Protein AF-A0A8K0M1T8-F1 (afdb_monomer_lite)

Sequence (344 aa):
GISGAFNVLRHRHFHVWIDDNYRLPRTTKKSIQVMALLLLLLGKAIDGDMEFFFMSQSNTDSDELTDAQRQKAKALDELWRTQSWREARALVERSSILQNMGLVKWINDNSPEGEEIQRTGQGKFARLLDHVRNLKIQFWQGYDQRHIDLTGLQKEHKSALRESKKQPKSLNSVRFTFEREIGYYTRLLEGNKAGPTTVLLLTGSPLQPVEADAVIKLQKDNSIKKGGKMNAVRGQGSQFCIQTMAWTKHMDEEAKQSLRKMDDAFMGDNDVNDVTEVDDEWLLANGPSAKLLYKVLNSNNKGVDSMRLKTAEDKYGMTALVKPGDNLTMPTFKEVAKMLGQDE

Foldseek 3Di:
DDPCLLVLQAFAAEEEEQQLQLPDDPLLLVLSLVVVQVVLLSCLLVVGHYWYFYLQDAPLVDPVDDPLLSVLLVLLLVLLLDDFPVRNQVSCVPDPSNVVVVVPVVLVVLDDDDDVVPPDSVVVSVVSNVVSLVVNLVSRGTHTSVRAHSVRSVVVSVVSNVSSVSRVPPSDSVLVVLLSVLVVQLVCVVVVNQAQYEYEASDADFQALVSLVVSLVSLVVSCVVPVNDQADDPPQFGSAAYEYEYQPPPPDPNSVVSLVCSQPSDDDNSRRYHYDYDHSCQCQFFNFDSLQSSLRSRCRDPVSVPDDQDDSNNTGHPDTQDDVPDDRDDDDSVVVSVVVVNPD

pLDDT: mean 88.26, std 12.26, range [39.84, 98.5]

Structure (mmCIF, N/CA/C/O backbone):
data_AF-A0A8K0M1T8-F1
#
_entry.id   AF-A0A8K0M1T8-F1
#
loop_
_atom_site.group_PDB
_atom_site.id
_atom_site.type_symbol
_atom_site.label_atom_id
_atom_site.label_alt_id
_atom_site.label_comp_id
_atom_site.label_asym_id
_atom_site.label_entity_id
_atom_site.label_seq_id
_atom_site.pdbx_PDB_ins_code
_atom_site.Cartn_x
_atom_site.Cartn_y
_atom_site.Cartn_z
_atom_site.occupancy
_atom_site.B_iso_or_equiv
_atom_site.auth_seq_id
_atom_site.auth_comp_id
_atom_site.auth_asym_id
_atom_site.auth_atom_id
_atom_site.pdbx_PDB_model_num
ATOM 1 N N . GLY A 1 1 ? 17.630 -3.245 -20.616 1.00 62.66 1 GLY A N 1
ATOM 2 C CA . GLY A 1 1 ? 17.291 -3.378 -19.183 1.00 62.66 1 GLY A CA 1
ATOM 3 C C . GLY A 1 1 ? 18.559 -3.393 -18.351 1.00 62.66 1 GLY A C 1
ATOM 4 O O . GLY A 1 1 ? 19.637 -3.464 -18.927 1.00 62.66 1 GLY A O 1
ATOM 5 N N . ILE A 1 2 ? 18.439 -3.312 -17.025 1.00 78.75 2 ILE A N 1
ATOM 6 C CA . ILE A 1 2 ? 19.560 -3.509 -16.090 1.00 78.75 2 ILE A CA 1
ATOM 7 C C . ILE A 1 2 ? 19.623 -5.003 -15.750 1.00 78.75 2 ILE A C 1
ATOM 9 O O . ILE A 1 2 ? 18.587 -5.606 -15.467 1.00 78.75 2 ILE A O 1
ATOM 13 N N . SER A 1 3 ? 20.812 -5.608 -15.817 1.00 76.69 3 SER A N 1
ATOM 14 C CA . SER A 1 3 ? 20.980 -7.038 -15.524 1.00 76.69 3 SER A CA 1
ATOM 15 C C . SER A 1 3 ? 20.563 -7.354 -14.085 1.00 76.69 3 SER A C 1
ATOM 17 O O . SER A 1 3 ? 20.897 -6.611 -13.165 1.00 76.69 3 SER A O 1
ATOM 19 N N . GLY A 1 4 ? 19.809 -8.438 -13.899 1.00 76.94 4 GLY A N 1
ATOM 20 C CA . GLY A 1 4 ? 19.341 -8.892 -12.588 1.00 76.94 4 GLY A CA 1
ATOM 21 C C . GLY A 1 4 ? 18.252 -8.034 -11.938 1.00 76.94 4 GLY A C 1
ATOM 22 O O . GLY A 1 4 ? 17.855 -8.336 -10.817 1.00 76.94 4 GLY A O 1
ATOM 23 N N . ALA A 1 5 ? 17.723 -7.012 -12.624 1.00 84.00 5 ALA A N 1
ATOM 24 C CA . ALA A 1 5 ? 16.797 -6.058 -12.012 1.00 84.00 5 ALA A CA 1
ATOM 25 C C . ALA A 1 5 ? 15.508 -6.673 -11.454 1.00 84.00 5 ALA A C 1
ATOM 27 O O . ALA A 1 5 ? 14.917 -6.128 -10.525 1.00 84.00 5 ALA A O 1
ATOM 28 N N . PHE A 1 6 ? 15.099 -7.812 -12.007 1.00 90.12 6 PHE A N 1
ATOM 29 C CA . PHE A 1 6 ? 13.883 -8.520 -11.624 1.00 90.12 6 PHE A CA 1
ATOM 30 C C . PHE A 1 6 ? 14.155 -9.814 -10.848 1.00 90.12 6 PHE A C 1
ATOM 32 O O . PHE A 1 6 ? 13.208 -10.478 -10.441 1.00 90.12 6 PHE A O 1
ATOM 39 N N . ASN A 1 7 ? 15.422 -10.178 -10.599 1.00 86.88 7 ASN A N 1
ATOM 40 C CA . ASN A 1 7 ? 15.762 -11.422 -9.891 1.00 86.88 7 ASN A CA 1
ATOM 41 C C . ASN A 1 7 ? 15.177 -11.451 -8.476 1.00 86.88 7 ASN A C 1
ATOM 43 O O . ASN A 1 7 ? 14.787 -12.503 -7.980 1.00 86.88 7 ASN A O 1
ATOM 47 N N . VAL A 1 8 ? 15.075 -10.281 -7.848 1.00 90.25 8 VAL A N 1
ATOM 48 C CA . VAL A 1 8 ? 14.483 -10.108 -6.522 1.00 90.25 8 VAL A CA 1
ATOM 49 C C . VAL A 1 8 ? 13.046 -10.641 -6.432 1.00 90.25 8 VAL A C 1
ATOM 51 O O . VAL A 1 8 ? 12.681 -11.195 -5.398 1.00 90.25 8 VAL A O 1
ATOM 54 N N . LEU A 1 9 ? 12.273 -10.579 -7.526 1.00 92.00 9 LEU A N 1
ATOM 55 C CA . LEU A 1 9 ? 10.887 -11.063 -7.589 1.00 92.00 9 LEU A CA 1
ATOM 56 C C . LEU A 1 9 ? 10.768 -12.583 -7.388 1.00 92.00 9 LEU A C 1
ATOM 58 O O . LEU A 1 9 ? 9.701 -13.057 -7.023 1.00 92.00 9 LEU A O 1
ATOM 62 N N . ARG A 1 10 ? 11.849 -13.350 -7.594 1.00 90.81 10 ARG A N 1
ATOM 63 C CA . ARG A 1 10 ? 11.872 -14.814 -7.398 1.00 90.81 10 ARG A CA 1
ATOM 64 C C . ARG A 1 10 ? 12.212 -15.244 -5.976 1.00 90.81 10 ARG A C 1
ATOM 66 O O . ARG A 1 10 ? 12.077 -16.415 -5.638 1.00 90.81 10 ARG A O 1
ATOM 73 N N . HIS A 1 11 ? 12.778 -14.342 -5.183 1.00 90.00 11 HIS A N 1
ATOM 74 C CA . HIS A 1 11 ? 13.444 -14.696 -3.926 1.00 90.00 11 HIS A CA 1
ATOM 75 C C . HIS A 1 11 ? 12.831 -14.013 -2.709 1.00 90.00 11 HIS A C 1
ATOM 77 O O . HIS A 1 11 ? 13.310 -14.215 -1.593 1.00 90.00 11 HIS A O 1
ATOM 83 N N . ARG A 1 12 ? 11.814 -13.177 -2.916 1.00 92.25 12 ARG A N 1
ATOM 84 C CA . ARG A 1 12 ? 11.153 -12.426 -1.855 1.00 92.25 12 ARG A CA 1
ATOM 85 C C . ARG A 1 12 ? 9.650 -12.456 -2.053 1.00 92.25 12 ARG A C 1
ATOM 87 O O . ARG A 1 12 ? 9.179 -12.453 -3.186 1.00 92.25 12 ARG A O 1
ATOM 94 N N . HIS A 1 13 ? 8.940 -12.401 -0.937 1.00 94.88 13 HIS A N 1
ATOM 95 C CA . HIS A 1 13 ? 7.507 -12.152 -0.899 1.00 94.88 13 HIS A CA 1
ATOM 96 C C . HIS A 1 13 ? 7.257 -10.651 -1.059 1.00 94.88 13 HIS A C 1
ATOM 98 O O . HIS A 1 13 ? 7.827 -9.848 -0.314 1.00 94.88 13 HIS A O 1
ATOM 104 N N . PHE A 1 14 ? 6.424 -10.253 -2.015 1.00 97.50 14 PHE A N 1
ATOM 105 C CA . PHE A 1 14 ? 6.088 -8.854 -2.261 1.00 97.50 14 PHE A CA 1
ATOM 106 C C . PHE A 1 14 ? 4.683 -8.524 -1.767 1.00 97.50 14 PHE A C 1
ATOM 108 O O . PHE A 1 14 ? 3.706 -9.068 -2.268 1.00 97.50 14 PHE A O 1
ATOM 115 N N . HIS A 1 15 ? 4.562 -7.567 -0.849 1.00 97.88 15 HIS A N 1
ATOM 116 C CA . HIS A 1 15 ? 3.272 -6.975 -0.490 1.00 97.88 15 HIS A CA 1
ATOM 117 C C . HIS A 1 15 ? 3.115 -5.638 -1.212 1.00 97.88 15 HIS A C 1
ATOM 119 O O . HIS A 1 15 ? 3.760 -4.655 -0.848 1.00 97.88 15 HIS A O 1
ATOM 125 N N . VAL A 1 16 ? 2.265 -5.575 -2.233 1.00 98.50 16 VAL A N 1
ATOM 126 C CA . VAL A 1 16 ? 2.015 -4.351 -3.003 1.00 98.50 16 VAL A CA 1
ATOM 127 C C . VAL A 1 16 ? 0.776 -3.649 -2.466 1.00 98.50 16 VAL A C 1
ATOM 129 O O . VAL A 1 16 ? -0.351 -4.072 -2.713 1.00 98.50 16 VAL A O 1
ATOM 132 N N . TRP A 1 17 ? 0.978 -2.545 -1.758 1.00 98.25 17 TRP A N 1
ATOM 133 C CA . TRP A 1 17 ? -0.087 -1.720 -1.199 1.00 98.25 17 TRP A CA 1
ATOM 134 C C . TRP A 1 17 ? -0.447 -0.578 -2.133 1.00 98.25 17 TRP A C 1
ATOM 136 O O . TRP A 1 17 ? 0.382 0.270 -2.457 1.00 98.25 17 TRP A O 1
ATOM 146 N N . ILE A 1 18 ? -1.710 -0.546 -2.539 1.00 98.25 18 ILE A N 1
ATOM 147 C CA . ILE A 1 18 ? -2.262 0.426 -3.474 1.00 98.25 18 ILE A CA 1
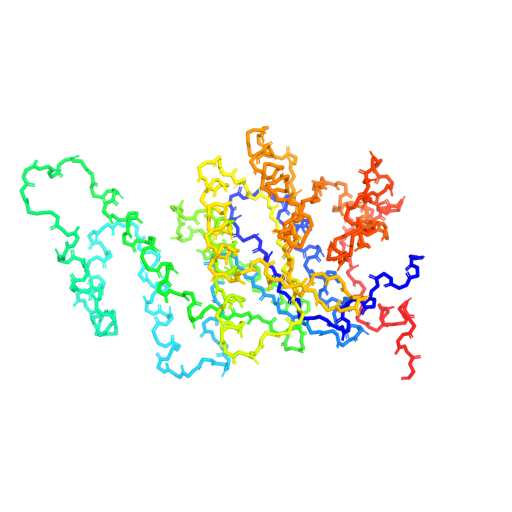ATOM 148 C C . ILE A 1 18 ? -3.080 1.449 -2.691 1.00 98.25 18 ILE A C 1
ATOM 150 O O . ILE A 1 18 ? -4.046 1.097 -2.006 1.00 98.25 18 ILE A O 1
ATOM 154 N N . ASP A 1 19 ? -2.716 2.722 -2.823 1.00 97.00 19 ASP A N 1
ATOM 155 C CA . ASP A 1 19 ? -3.492 3.824 -2.267 1.00 97.00 19 ASP A CA 1
ATOM 156 C C . ASP A 1 19 ? -4.816 3.991 -3.021 1.00 97.00 19 ASP A C 1
ATOM 158 O O . ASP A 1 19 ? -4.881 4.419 -4.176 1.00 97.00 19 ASP A O 1
ATOM 162 N N . ASP A 1 20 ? -5.888 3.622 -2.331 1.00 94.81 20 ASP A N 1
ATOM 163 C CA . ASP A 1 20 ? -7.266 3.654 -2.786 1.00 94.81 20 ASP A CA 1
ATOM 164 C C . ASP A 1 20 ? -8.028 4.877 -2.259 1.00 94.81 20 ASP A C 1
ATOM 166 O O . ASP A 1 20 ? -9.263 4.893 -2.258 1.00 94.81 20 ASP A O 1
ATOM 170 N N . ASN A 1 21 ? -7.334 5.932 -1.826 1.00 94.81 21 ASN A N 1
ATOM 171 C CA . ASN A 1 21 ? -7.966 7.166 -1.379 1.00 94.81 21 ASN A CA 1
ATOM 172 C C . ASN A 1 21 ? -8.716 7.858 -2.533 1.00 94.81 21 ASN A C 1
ATOM 174 O O . ASN A 1 21 ? -8.139 8.401 -3.482 1.00 94.81 21 ASN A O 1
ATOM 178 N N . TYR A 1 22 ? -10.051 7.901 -2.436 1.00 93.62 22 TYR A N 1
ATOM 179 C CA . TYR A 1 22 ? -10.901 8.460 -3.491 1.00 93.62 22 TYR A CA 1
ATOM 180 C C . TYR A 1 22 ? -10.635 9.944 -3.781 1.00 93.62 22 TYR A C 1
ATOM 182 O O . TYR A 1 22 ? -10.966 10.405 -4.882 1.00 93.62 22 TYR A O 1
ATOM 190 N N . ARG A 1 23 ? -10.058 10.687 -2.823 1.00 93.81 23 ARG A N 1
ATOM 191 C CA . ARG A 1 23 ? -9.758 12.120 -2.953 1.00 93.81 23 ARG A CA 1
ATOM 192 C C . ARG A 1 23 ? -8.504 12.412 -3.759 1.00 93.81 23 ARG A C 1
ATOM 194 O O . ARG A 1 23 ? -8.326 13.560 -4.156 1.00 93.81 23 ARG A O 1
ATOM 201 N N . LEU A 1 24 ? -7.675 11.407 -4.036 1.00 94.81 24 LEU A N 1
ATOM 202 C CA . LEU A 1 24 ? -6.507 11.607 -4.878 1.00 94.81 24 LEU A CA 1
ATOM 203 C C . LEU A 1 24 ? -6.902 12.174 -6.249 1.00 94.81 24 LEU A C 1
ATOM 205 O O . LEU A 1 24 ? -7.962 11.805 -6.792 1.00 94.81 24 LEU A O 1
ATOM 209 N N . PRO A 1 25 ? -6.047 13.024 -6.844 1.00 96.31 25 PRO A N 1
ATOM 210 C CA . PRO A 1 25 ? -6.224 13.493 -8.207 1.00 96.31 25 PRO A CA 1
ATOM 211 C C . PRO A 1 25 ? -6.429 12.325 -9.172 1.00 96.31 25 PRO A C 1
ATOM 213 O O . PRO A 1 25 ? -5.886 11.229 -9.013 1.00 96.31 25 PRO A O 1
ATOM 216 N N . ARG A 1 26 ? -7.250 12.544 -10.205 1.00 95.62 26 ARG A N 1
ATOM 217 C CA . ARG A 1 26 ? -7.555 11.495 -11.191 1.00 95.62 26 ARG A CA 1
ATOM 218 C C . ARG A 1 26 ? -6.286 10.972 -11.869 1.00 95.62 26 ARG A C 1
ATOM 220 O O . ARG A 1 26 ? -6.210 9.774 -12.126 1.00 95.62 26 ARG A O 1
ATOM 227 N N . THR A 1 27 ? -5.328 11.854 -12.146 1.00 95.00 27 THR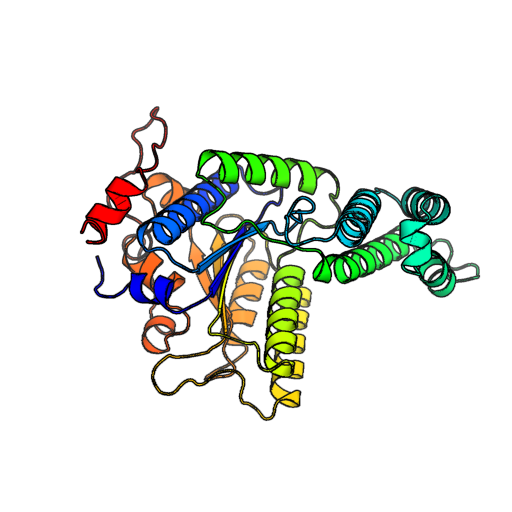 A N 1
ATOM 228 C CA . THR A 1 27 ? -4.037 11.507 -12.752 1.00 95.00 27 THR A CA 1
ATOM 229 C C . THR A 1 27 ? -3.225 10.599 -11.833 1.00 95.00 27 THR A C 1
ATOM 231 O O . THR A 1 27 ? -2.858 9.510 -12.263 1.00 95.00 27 THR A O 1
ATOM 234 N N . THR A 1 28 ? -3.071 10.959 -10.556 1.00 96.75 28 THR A N 1
ATOM 235 C CA . THR A 1 28 ? -2.402 10.139 -9.532 1.00 96.75 28 THR A CA 1
ATOM 236 C C . THR A 1 28 ? -3.019 8.746 -9.425 1.00 96.75 28 THR A C 1
ATOM 238 O O . THR A 1 28 ? -2.317 7.751 -9.573 1.00 96.75 28 THR A O 1
ATOM 241 N N . LYS A 1 29 ? -4.352 8.643 -9.298 1.00 96.25 29 LYS A N 1
ATOM 242 C CA . LYS A 1 29 ? -5.049 7.340 -9.227 1.00 96.25 29 LYS A CA 1
ATOM 243 C C . LYS A 1 29 ? -4.788 6.460 -10.446 1.00 96.25 29 LYS A C 1
ATOM 245 O O . LYS A 1 29 ? -4.569 5.259 -10.309 1.00 96.25 29 LYS A O 1
ATOM 250 N N . LYS A 1 30 ? -4.820 7.047 -11.647 1.00 95.25 30 LYS A N 1
ATOM 251 C CA . LYS A 1 30 ? -4.507 6.324 -12.888 1.00 95.25 30 LYS A CA 1
ATOM 252 C C . LYS A 1 30 ? -3.044 5.895 -12.928 1.00 95.25 30 LYS A C 1
ATOM 254 O O . LYS A 1 30 ? -2.769 4.765 -13.305 1.00 95.25 30 LYS A O 1
ATOM 259 N N . SER A 1 31 ? -2.126 6.770 -12.531 1.00 95.88 31 SER A N 1
ATOM 260 C CA . SER A 1 31 ? -0.697 6.474 -12.523 1.00 95.88 31 SER A CA 1
ATOM 261 C C . SER A 1 31 ? -0.350 5.348 -11.543 1.00 95.88 31 SER A C 1
ATOM 263 O O . SER A 1 31 ? 0.372 4.428 -11.921 1.00 95.88 31 SER A O 1
ATOM 265 N N . ILE A 1 32 ? -0.918 5.368 -10.334 1.00 97.69 32 ILE A N 1
ATOM 266 C CA . ILE A 1 32 ? -0.807 4.284 -9.346 1.00 97.69 32 ILE A CA 1
ATOM 267 C C . ILE A 1 32 ? -1.392 2.986 -9.912 1.00 97.69 32 ILE A C 1
ATOM 269 O O . ILE A 1 32 ? -0.760 1.936 -9.832 1.00 97.69 32 ILE A O 1
ATOM 273 N N . GLN A 1 33 ? -2.574 3.050 -10.541 1.00 96.56 33 GLN A N 1
ATOM 274 C CA . GLN A 1 33 ? -3.195 1.881 -11.167 1.00 96.56 33 GLN A CA 1
ATOM 275 C C . GLN A 1 33 ? -2.301 1.262 -12.247 1.00 96.56 33 GLN A C 1
ATOM 277 O O . GLN A 1 33 ? -2.151 0.046 -12.276 1.00 96.56 33 GLN A O 1
ATOM 282 N N . VAL A 1 34 ? -1.711 2.075 -13.128 1.00 95.31 34 VAL A N 1
ATOM 283 C CA . VAL A 1 34 ? -0.799 1.594 -14.178 1.00 95.31 34 VAL A CA 1
ATOM 284 C C . VAL A 1 34 ? 0.422 0.915 -13.564 1.00 95.31 34 VAL A C 1
ATOM 286 O O . VAL A 1 34 ? 0.784 -0.174 -14.001 1.00 95.31 34 VAL A O 1
ATOM 289 N N . MET A 1 35 ? 1.006 1.502 -12.516 1.00 97.50 35 MET A N 1
ATOM 290 C CA . MET A 1 35 ? 2.137 0.898 -11.812 1.00 97.50 35 MET A CA 1
ATOM 291 C C . MET A 1 35 ? 1.763 -0.444 -11.167 1.00 97.50 35 MET A C 1
ATOM 293 O O . MET A 1 35 ? 2.484 -1.423 -11.332 1.00 97.50 35 MET A O 1
ATOM 297 N N . ALA A 1 36 ? 0.612 -0.529 -10.495 1.00 98.00 36 ALA A N 1
ATOM 298 C CA . ALA A 1 36 ? 0.131 -1.775 -9.899 1.00 98.00 36 ALA A CA 1
ATOM 299 C C . ALA A 1 36 ? -0.106 -2.873 -10.952 1.00 98.00 36 ALA A C 1
ATOM 301 O O . ALA A 1 36 ? 0.277 -4.023 -10.751 1.00 98.00 36 ALA A O 1
ATOM 302 N N . LEU A 1 37 ? -0.685 -2.520 -12.104 1.00 97.06 37 LEU A N 1
ATOM 303 C CA . LEU A 1 37 ? -0.894 -3.460 -13.210 1.00 97.06 37 LEU A CA 1
ATOM 304 C C . LEU A 1 37 ? 0.422 -3.924 -13.837 1.00 97.06 37 LEU A C 1
ATOM 306 O O . LEU A 1 37 ? 0.548 -5.093 -14.189 1.00 97.06 37 LEU A O 1
ATOM 310 N N . LEU A 1 38 ? 1.405 -3.030 -13.959 1.00 96.06 38 LEU A N 1
ATOM 311 C CA . LEU A 1 38 ? 2.745 -3.393 -14.406 1.00 96.06 38 LEU A CA 1
ATOM 312 C C . LEU A 1 38 ? 3.405 -4.374 -13.430 1.00 96.06 38 LEU A C 1
ATOM 314 O O . LEU A 1 38 ? 3.961 -5.376 -13.870 1.00 96.06 38 LEU A O 1
ATOM 318 N N . LEU A 1 39 ? 3.318 -4.119 -12.121 1.00 97.44 39 LEU A N 1
ATOM 319 C CA . LEU A 1 39 ? 3.847 -5.025 -11.098 1.00 97.44 39 LEU A CA 1
ATOM 320 C C . LEU A 1 39 ? 3.174 -6.400 -11.160 1.00 97.44 39 LEU A C 1
ATOM 322 O O . LEU A 1 39 ? 3.874 -7.404 -11.090 1.00 97.44 39 LEU A O 1
ATOM 326 N N . LEU A 1 40 ? 1.855 -6.455 -11.384 1.00 97.62 40 LEU A N 1
ATOM 327 C CA . LEU A 1 40 ? 1.133 -7.719 -11.567 1.00 97.62 40 LEU A CA 1
ATOM 328 C C . LEU A 1 40 ? 1.651 -8.488 -12.789 1.00 97.62 40 LEU A C 1
ATOM 330 O O . LEU A 1 40 ? 1.863 -9.694 -12.712 1.00 97.62 40 LEU A O 1
ATOM 334 N N . LEU A 1 41 ? 1.891 -7.804 -13.911 1.00 96.19 41 LEU A N 1
ATOM 335 C CA . LEU A 1 41 ? 2.466 -8.439 -15.100 1.00 96.19 41 LEU A CA 1
ATOM 336 C C . LEU A 1 41 ? 3.873 -8.971 -14.852 1.00 96.19 41 LEU A C 1
ATOM 338 O O . LEU A 1 41 ? 4.169 -10.089 -15.263 1.00 96.19 41 LEU A O 1
ATOM 342 N N . LEU A 1 42 ? 4.726 -8.186 -14.192 1.00 95.44 42 LEU A N 1
ATOM 343 C CA . LEU A 1 42 ? 6.090 -8.592 -13.858 1.00 95.44 42 LEU A CA 1
ATOM 344 C C . LEU A 1 42 ? 6.093 -9.795 -12.910 1.00 95.44 42 LEU A C 1
ATOM 346 O O . LEU A 1 42 ? 6.819 -10.756 -13.157 1.00 95.44 42 LEU A O 1
ATOM 350 N N . GLY A 1 43 ? 5.254 -9.762 -11.871 1.00 95.25 43 GLY A N 1
ATOM 351 C CA . GLY A 1 43 ? 5.060 -10.875 -10.946 1.00 95.25 43 GLY A CA 1
ATOM 352 C C . GLY A 1 43 ? 4.621 -12.140 -11.678 1.00 95.25 43 GLY A C 1
ATOM 353 O O . GLY A 1 43 ? 5.230 -13.192 -11.496 1.00 95.25 43 GLY A O 1
ATOM 354 N N . LYS A 1 44 ? 3.627 -12.039 -12.572 1.00 95.31 44 LYS A N 1
ATOM 355 C CA . LYS A 1 44 ? 3.098 -13.210 -13.286 1.00 95.31 44 LYS A CA 1
ATOM 356 C C . LYS A 1 44 ? 4.121 -13.776 -14.254 1.00 95.31 44 LYS A C 1
ATOM 358 O O . LYS A 1 44 ? 4.287 -14.986 -14.331 1.00 95.31 44 LYS A O 1
ATOM 363 N N . ALA A 1 45 ? 4.803 -12.902 -14.987 1.00 94.06 45 ALA A N 1
ATOM 364 C CA . ALA A 1 45 ? 5.771 -13.293 -15.999 1.00 94.06 45 ALA A CA 1
ATOM 365 C C . ALA A 1 45 ? 6.987 -14.030 -15.418 1.00 94.06 45 ALA A C 1
ATOM 367 O O . ALA A 1 45 ? 7.587 -14.832 -16.122 1.00 94.06 45 ALA A O 1
ATOM 368 N N . ILE A 1 46 ? 7.352 -13.761 -14.161 1.00 92.75 46 ILE A N 1
ATOM 369 C CA . ILE A 1 46 ? 8.493 -14.388 -13.470 1.00 92.75 46 ILE A CA 1
ATOM 370 C C . ILE A 1 46 ? 8.051 -15.477 -12.471 1.00 92.75 46 ILE A C 1
ATOM 372 O O . ILE A 1 46 ? 8.904 -16.096 -11.840 1.00 92.75 46 ILE A O 1
ATOM 376 N N . ASP A 1 47 ? 6.742 -15.728 -12.336 1.00 93.19 47 ASP A N 1
ATOM 377 C CA . ASP A 1 47 ? 6.160 -16.535 -11.248 1.00 93.19 47 ASP A CA 1
ATOM 378 C C . ASP A 1 47 ? 6.685 -16.101 -9.864 1.00 93.19 47 ASP A C 1
ATOM 380 O O . ASP A 1 47 ? 7.104 -16.901 -9.029 1.00 93.19 47 ASP A O 1
ATOM 384 N N . GLY A 1 48 ? 6.721 -14.784 -9.647 1.00 94.31 48 GLY A N 1
ATOM 385 C CA . GLY A 1 48 ? 7.112 -14.198 -8.370 1.00 94.31 48 GLY A CA 1
ATOM 386 C C . GLY A 1 48 ? 6.053 -14.399 -7.288 1.00 94.31 48 GLY A C 1
ATOM 387 O O . GLY A 1 48 ? 4.876 -14.613 -7.572 1.00 94.31 48 GLY A O 1
ATOM 388 N N . ASP A 1 49 ? 6.454 -14.279 -6.029 1.00 96.12 49 ASP A N 1
ATOM 389 C CA . ASP A 1 49 ? 5.511 -14.298 -4.914 1.00 96.12 49 ASP A CA 1
ATOM 390 C C . ASP A 1 49 ? 5.074 -12.864 -4.598 1.00 96.12 49 ASP A C 1
ATOM 392 O O . ASP A 1 49 ? 5.866 -12.052 -4.111 1.00 96.12 49 ASP A O 1
ATOM 396 N N . MET A 1 50 ? 3.840 -12.517 -4.968 1.00 97.69 50 MET A N 1
ATOM 397 C CA . MET A 1 50 ? 3.320 -11.161 -4.844 1.00 97.69 50 MET A CA 1
ATOM 398 C C . MET A 1 50 ? 1.841 -11.166 -4.470 1.00 97.69 50 MET A C 1
ATOM 400 O O . MET A 1 50 ? 1.026 -11.857 -5.079 1.00 97.69 50 MET A O 1
ATOM 404 N N . GLU A 1 51 ? 1.488 -10.311 -3.521 1.00 97.69 51 GLU A N 1
ATOM 405 C CA . GLU A 1 51 ? 0.121 -10.078 -3.082 1.00 97.69 51 GLU A CA 1
ATOM 406 C C . GLU A 1 51 ? -0.225 -8.596 -3.182 1.00 97.69 51 GLU A C 1
ATOM 408 O O . GLU A 1 51 ? 0.564 -7.720 -2.818 1.00 97.69 51 GLU A O 1
ATOM 413 N N . PHE A 1 52 ? -1.430 -8.306 -3.665 1.00 98.31 52 PHE A N 1
ATOM 414 C CA . PHE A 1 52 ? -1.928 -6.946 -3.830 1.00 98.31 52 PHE A CA 1
ATOM 415 C C . PHE A 1 52 ? -2.924 -6.594 -2.734 1.00 98.31 52 PHE A C 1
ATOM 417 O O . PHE A 1 52 ? -3.911 -7.292 -2.522 1.00 98.31 52 PHE A O 1
ATOM 424 N N . PHE A 1 53 ? -2.706 -5.461 -2.083 1.00 97.50 53 PHE A N 1
ATOM 425 C CA . PHE A 1 53 ? -3.543 -4.946 -1.012 1.00 97.50 53 PHE A CA 1
ATOM 426 C C . PHE A 1 53 ? -4.036 -3.542 -1.360 1.00 97.50 53 PHE A C 1
ATOM 428 O O . PHE A 1 53 ? -3.364 -2.780 -2.054 1.00 97.50 53 PHE A O 1
ATOM 435 N N . PHE A 1 54 ? -5.196 -3.168 -0.827 1.00 95.44 54 PHE A N 1
ATOM 436 C CA . PHE A 1 54 ? -5.677 -1.787 -0.832 1.00 95.44 54 PHE A CA 1
ATOM 437 C C . PHE A 1 54 ? -5.601 -1.235 0.586 1.00 95.44 54 PHE A C 1
ATOM 439 O O . PHE A 1 54 ? -5.824 -1.982 1.536 1.00 95.44 54 PHE A O 1
ATOM 446 N N . MET A 1 55 ? -5.287 0.050 0.752 1.00 93.19 55 MET A N 1
ATOM 447 C CA . MET A 1 55 ? -5.061 0.630 2.085 1.00 93.19 55 MET A CA 1
ATOM 448 C C . MET A 1 55 ? -6.345 0.838 2.901 1.00 93.19 55 MET A C 1
ATOM 450 O O . MET A 1 55 ? -6.288 0.937 4.128 1.00 93.19 55 MET A O 1
ATOM 454 N N . SER A 1 56 ? -7.506 0.923 2.248 1.00 87.00 56 SER A N 1
ATOM 455 C CA . SER A 1 56 ? -8.790 1.199 2.909 1.00 87.00 56 SER A CA 1
ATOM 456 C C . SER A 1 56 ? -9.799 0.054 2.795 1.00 87.00 56 SER A C 1
ATOM 458 O O . SER A 1 56 ? -10.758 0.018 3.573 1.00 87.00 56 SER A O 1
ATOM 460 N N . GLN A 1 57 ? -9.577 -0.900 1.887 1.00 88.75 57 GLN A N 1
ATOM 461 C CA . GLN A 1 57 ? -10.417 -2.082 1.698 1.00 88.75 57 GLN A CA 1
ATOM 462 C C . GLN A 1 57 ? -9.626 -3.382 1.914 1.00 88.75 57 GLN A C 1
ATOM 464 O O . GLN A 1 57 ? -8.638 -3.644 1.234 1.00 88.75 57 GLN A O 1
ATOM 469 N N . SER A 1 58 ? -10.119 -4.243 2.806 1.00 87.06 58 SER A N 1
ATOM 470 C CA . SER A 1 58 ? -9.647 -5.625 2.953 1.00 87.06 58 SER A CA 1
ATOM 471 C C . SER A 1 58 ? -10.341 -6.569 1.967 1.00 87.06 58 SER A C 1
ATOM 473 O O . SER A 1 58 ? -11.544 -6.425 1.721 1.00 87.06 58 SER A O 1
ATOM 475 N N . ASN A 1 59 ? -9.632 -7.590 1.472 1.00 91.81 59 ASN A N 1
ATOM 476 C CA . ASN A 1 59 ? -10.242 -8.700 0.736 1.00 91.81 59 ASN A CA 1
ATOM 477 C C . ASN A 1 59 ? -10.989 -9.637 1.703 1.00 91.81 59 ASN A C 1
ATOM 479 O O . ASN A 1 59 ? -10.499 -10.698 2.087 1.00 91.81 59 ASN A O 1
ATOM 483 N N . THR A 1 60 ? -12.189 -9.233 2.131 1.00 91.19 60 THR A N 1
ATOM 484 C CA . THR A 1 60 ? -13.004 -10.059 3.040 1.00 91.19 60 THR A CA 1
ATOM 485 C C . THR A 1 60 ? -13.514 -11.339 2.393 1.00 91.19 60 THR A C 1
ATOM 487 O O . THR A 1 60 ? -14.014 -12.202 3.107 1.00 91.19 60 THR A O 1
ATOM 490 N N . ASP A 1 61 ? -13.394 -11.472 1.069 1.00 88.88 61 ASP A N 1
ATOM 491 C CA . ASP A 1 61 ? -13.838 -12.657 0.354 1.00 88.88 61 ASP A CA 1
ATOM 492 C C . ASP A 1 61 ? -12.716 -13.670 0.066 1.00 88.88 61 ASP A C 1
ATOM 494 O O . ASP A 1 61 ? -12.990 -14.700 -0.547 1.00 88.88 61 ASP A O 1
ATOM 498 N N . SER A 1 62 ? -11.498 -13.428 0.569 1.00 91.62 62 SER A N 1
ATOM 499 C CA . SER A 1 62 ? -10.361 -14.350 0.455 1.00 91.62 62 SER A CA 1
ATOM 500 C C . SER A 1 62 ? -10.668 -15.735 1.030 1.00 91.62 62 SER A C 1
ATOM 502 O O . SER A 1 62 ? -11.183 -15.857 2.147 1.00 91.62 62 SER A O 1
ATOM 504 N N . ASP A 1 63 ? -10.283 -16.775 0.294 1.00 90.88 63 ASP A N 1
ATOM 505 C CA . ASP A 1 63 ? -10.416 -18.182 0.693 1.00 90.88 63 ASP A CA 1
ATOM 506 C C . ASP A 1 63 ? -9.524 -18.554 1.890 1.00 90.88 63 ASP A C 1
ATOM 508 O O . ASP A 1 63 ? -9.729 -19.581 2.531 1.00 90.88 63 ASP A O 1
ATOM 512 N N . GLU A 1 64 ? -8.585 -17.682 2.259 1.00 90.44 64 GLU A N 1
ATOM 513 C CA . GLU A 1 64 ? -7.764 -17.825 3.464 1.00 90.44 64 GLU A CA 1
ATOM 514 C C . GLU A 1 64 ? -8.527 -17.500 4.756 1.00 90.44 64 GLU A C 1
ATOM 516 O O . GLU A 1 64 ? -8.075 -17.818 5.859 1.00 90.44 64 GLU A O 1
ATOM 521 N N . LEU A 1 65 ? -9.685 -16.842 4.647 1.00 93.50 65 LEU A N 1
ATOM 522 C CA . LEU A 1 65 ? -10.555 -16.572 5.783 1.00 93.50 65 LEU A CA 1
ATOM 523 C C . LEU A 1 65 ? -11.577 -17.696 5.937 1.00 93.50 65 LEU A C 1
ATOM 525 O O . LEU A 1 65 ? -12.425 -17.906 5.069 1.00 93.50 65 LEU A O 1
ATOM 529 N N . THR A 1 66 ? -11.582 -18.325 7.113 1.00 96.06 66 THR A N 1
ATOM 530 C CA . THR A 1 66 ? -12.702 -19.176 7.543 1.00 96.06 66 THR A CA 1
ATOM 531 C C . THR A 1 66 ? -14.016 -18.389 7.535 1.00 96.06 66 THR A C 1
ATOM 533 O O . THR A 1 66 ? -14.017 -17.169 7.725 1.00 96.06 66 THR A O 1
ATOM 536 N N . ASP A 1 67 ? -15.156 -19.072 7.417 1.00 96.19 67 ASP A N 1
ATOM 537 C CA . ASP A 1 67 ? -16.478 -18.425 7.427 1.00 96.19 67 ASP A CA 1
ATOM 538 C C . ASP A 1 67 ? -16.684 -17.512 8.644 1.00 96.19 67 ASP A C 1
ATOM 540 O O . ASP A 1 67 ? -17.181 -16.389 8.527 1.00 96.19 67 ASP A O 1
ATOM 544 N N . ALA A 1 68 ? -16.229 -17.952 9.820 1.00 96.31 68 ALA A N 1
ATOM 545 C CA . ALA A 1 68 ? -16.299 -17.161 11.043 1.00 96.31 68 ALA A CA 1
ATOM 546 C C . ALA A 1 68 ? -15.422 -15.895 10.977 1.00 96.31 68 ALA A C 1
ATOM 548 O O . ALA A 1 68 ? -15.839 -14.827 11.432 1.00 96.31 68 ALA A O 1
ATOM 549 N N . GLN A 1 69 ? -14.211 -15.983 10.417 1.00 96.12 69 GLN A N 1
ATOM 550 C CA . GLN A 1 69 ? -13.341 -14.816 10.221 1.00 96.12 69 GLN A CA 1
ATOM 551 C C . GLN A 1 69 ? -13.918 -13.860 9.174 1.00 96.12 69 GLN A C 1
ATOM 553 O O . GLN A 1 69 ? -13.922 -12.652 9.396 1.00 96.12 69 GLN A O 1
ATOM 558 N N . ARG A 1 70 ? -14.477 -14.391 8.084 1.00 96.19 70 ARG A N 1
ATOM 559 C CA . ARG A 1 70 ? -15.160 -13.626 7.036 1.00 96.19 70 ARG A CA 1
ATOM 560 C C . ARG A 1 70 ? -16.341 -12.834 7.594 1.00 96.19 70 ARG A C 1
ATOM 562 O O . ARG A 1 70 ? -16.471 -11.643 7.318 1.00 96.19 70 ARG A O 1
ATOM 569 N N . GLN A 1 71 ? -17.166 -13.456 8.436 1.00 96.31 71 GLN A N 1
ATOM 570 C CA . GLN A 1 71 ? -18.269 -12.779 9.124 1.00 96.31 71 GLN A CA 1
ATOM 571 C C . GLN A 1 71 ? -17.778 -11.653 10.048 1.00 96.31 71 GLN A C 1
ATOM 573 O O . GLN A 1 71 ? -18.336 -10.556 10.022 1.00 96.31 71 GLN A O 1
ATOM 578 N N . LYS A 1 72 ? -16.702 -11.882 10.815 1.00 97.00 72 LYS A N 1
ATOM 579 C CA . LYS A 1 72 ? -16.069 -10.842 11.649 1.00 97.00 72 LYS A CA 1
ATOM 580 C C . LYS A 1 72 ? -15.531 -9.686 10.808 1.00 97.00 72 LYS A C 1
ATOM 582 O O . LYS A 1 72 ? -15.813 -8.533 11.119 1.00 97.00 72 LYS A O 1
ATOM 587 N N . ALA A 1 73 ? -14.814 -9.984 9.727 1.00 95.19 73 ALA A N 1
ATOM 588 C CA . ALA A 1 73 ? -14.263 -8.984 8.819 1.00 95.19 73 ALA A CA 1
ATOM 589 C C . ALA A 1 73 ? -15.367 -8.096 8.223 1.00 95.19 73 ALA A C 1
ATOM 591 O O . ALA A 1 73 ? -15.284 -6.872 8.298 1.00 95.19 73 ALA A O 1
ATOM 592 N N . LYS A 1 74 ? -16.452 -8.709 7.728 1.00 95.12 74 LYS A N 1
ATOM 593 C CA . LYS A 1 74 ? -17.615 -7.994 7.176 1.00 95.12 74 LYS A CA 1
ATOM 594 C C . LYS A 1 74 ? -18.324 -7.133 8.225 1.00 95.12 74 LYS A C 1
ATOM 596 O O . LYS A 1 74 ? -18.685 -5.996 7.928 1.00 95.12 74 LYS A O 1
ATOM 601 N N . ALA A 1 75 ? -18.478 -7.630 9.453 1.00 96.56 75 ALA A N 1
ATOM 602 C CA . ALA A 1 75 ? -19.068 -6.854 10.543 1.00 96.56 75 ALA A CA 1
ATOM 603 C C . ALA A 1 75 ? -18.202 -5.637 10.924 1.00 96.56 75 ALA A C 1
ATOM 605 O O . ALA A 1 75 ? -18.728 -4.548 11.158 1.00 96.56 75 ALA A O 1
ATOM 606 N N . LEU A 1 76 ? -16.873 -5.794 10.949 1.00 95.31 76 LEU A N 1
ATOM 607 C CA . LEU A 1 76 ? -15.947 -4.683 11.181 1.00 95.31 76 LEU A CA 1
ATOM 608 C C . LEU A 1 76 ? -15.954 -3.678 10.024 1.00 95.31 76 LEU A C 1
ATOM 610 O O . LEU A 1 76 ? -15.864 -2.483 10.282 1.00 95.31 76 LEU A O 1
ATOM 614 N N . ASP A 1 77 ? -16.086 -4.126 8.773 1.00 92.94 77 ASP A N 1
ATOM 615 C CA . ASP A 1 77 ? -16.252 -3.249 7.608 1.00 92.94 77 ASP A CA 1
ATOM 616 C C . ASP A 1 77 ? -17.545 -2.432 7.679 1.00 92.94 77 ASP A C 1
ATOM 618 O O . ASP A 1 77 ? -17.540 -1.241 7.372 1.00 92.94 77 ASP A O 1
ATOM 622 N N . GLU A 1 78 ? -18.656 -3.041 8.100 1.00 94.38 78 GLU A N 1
ATOM 623 C CA . GLU A 1 78 ? -19.908 -2.313 8.324 1.00 94.38 78 GLU A CA 1
ATOM 624 C C . GLU A 1 78 ? -19.730 -1.254 9.417 1.00 94.38 78 GLU A C 1
ATOM 626 O O . GLU A 1 78 ? -20.073 -0.089 9.208 1.00 94.38 78 GLU A O 1
ATOM 631 N N . LEU A 1 79 ? -19.103 -1.621 10.541 1.00 94.81 79 LEU A N 1
ATOM 632 C CA . LEU A 1 79 ? -18.817 -0.683 11.626 1.00 94.81 79 LEU A CA 1
ATOM 633 C C . LEU A 1 79 ? -17.894 0.449 11.182 1.00 94.81 79 LEU A C 1
ATOM 635 O O . LEU A 1 79 ? -18.136 1.617 11.493 1.00 94.81 79 LEU A O 1
ATOM 639 N N . TRP A 1 80 ? -16.882 0.117 10.389 1.00 92.00 80 TRP A N 1
ATOM 640 C CA . TRP A 1 80 ? -15.947 1.070 9.818 1.00 92.00 80 TRP A CA 1
ATOM 641 C C . TRP A 1 80 ? -16.616 2.078 8.891 1.00 92.00 80 TRP A C 1
ATOM 643 O O . TRP A 1 80 ? -16.124 3.191 8.779 1.00 92.00 80 TRP A O 1
ATOM 653 N N . ARG A 1 81 ? -17.728 1.734 8.236 1.00 92.44 81 ARG A N 1
ATOM 654 C CA . ARG A 1 81 ? -18.452 2.633 7.319 1.00 92.44 81 ARG A CA 1
ATOM 655 C C . ARG A 1 81 ? -19.435 3.570 8.015 1.00 92.44 81 ARG A C 1
ATOM 657 O O . ARG A 1 81 ? -20.000 4.442 7.353 1.00 92.44 81 ARG A O 1
ATOM 664 N N . THR A 1 82 ? -19.652 3.419 9.318 1.00 93.44 82 THR A N 1
ATOM 665 C CA . THR A 1 82 ? -20.548 4.323 10.048 1.00 93.44 82 THR A CA 1
ATOM 666 C C . THR A 1 82 ? -20.031 5.766 9.988 1.00 93.44 82 THR A C 1
ATOM 668 O O . THR A 1 82 ? -18.844 6.016 9.775 1.00 93.44 82 THR A O 1
ATOM 671 N N . GLN A 1 83 ? -20.916 6.754 10.116 1.00 91.56 83 GLN A N 1
ATOM 672 C CA . GLN A 1 83 ? -20.556 8.176 9.991 1.00 91.56 83 GLN A CA 1
ATOM 673 C C . GLN A 1 83 ? -20.535 8.906 11.334 1.00 91.56 83 GLN A C 1
ATOM 675 O O . GLN A 1 83 ? -19.959 9.999 11.458 1.00 91.56 83 GLN A O 1
ATOM 680 N N . SER A 1 84 ? -21.147 8.310 12.356 1.00 90.25 84 SER A N 1
ATOM 681 C CA . SER A 1 84 ? -21.319 8.921 13.668 1.00 90.25 84 SER A CA 1
ATOM 682 C C . SER A 1 84 ? -21.190 7.912 14.805 1.00 90.25 84 SER A C 1
ATOM 684 O O . SER A 1 84 ? -21.465 6.726 14.645 1.00 90.25 84 SER A O 1
ATOM 686 N N . TRP A 1 85 ? -20.858 8.419 15.994 1.00 90.62 85 TRP A N 1
ATOM 687 C CA . TRP A 1 85 ? -20.825 7.626 17.224 1.00 90.62 85 TRP A CA 1
ATOM 688 C C . TRP A 1 85 ? -22.147 6.900 17.501 1.00 90.62 85 TRP A C 1
ATOM 690 O O . TRP A 1 85 ? -22.145 5.726 17.854 1.00 90.62 85 TRP A O 1
ATOM 700 N N . ARG A 1 86 ? -23.281 7.592 17.326 1.00 91.81 86 ARG A N 1
ATOM 701 C CA . ARG A 1 86 ? -24.617 7.033 17.574 1.00 91.81 86 ARG A CA 1
ATOM 702 C C . ARG A 1 86 ? -24.896 5.832 16.670 1.00 91.81 86 ARG A C 1
ATOM 704 O O . ARG A 1 86 ? -25.390 4.819 17.148 1.00 91.81 86 ARG A O 1
ATOM 711 N N . GLU A 1 87 ? -24.580 5.956 15.385 1.00 94.44 87 GLU A N 1
ATOM 712 C CA . GLU A 1 87 ? -24.745 4.878 14.407 1.00 94.44 87 GLU A CA 1
ATOM 713 C C . GLU A 1 87 ? -23.832 3.688 14.726 1.00 94.44 87 GLU A C 1
ATOM 715 O O . GLU A 1 87 ? -24.298 2.553 14.777 1.00 94.44 87 GLU A O 1
ATOM 720 N N . ALA A 1 88 ? -22.557 3.958 15.020 1.00 94.38 88 ALA A N 1
ATOM 721 C CA . ALA A 1 88 ? -21.576 2.944 15.388 1.00 94.38 88 ALA A CA 1
ATOM 722 C C . ALA A 1 88 ? -21.992 2.161 16.639 1.00 94.38 88 ALA A C 1
ATOM 724 O O . ALA A 1 88 ? -21.957 0.932 16.652 1.00 94.38 88 ALA A O 1
ATOM 725 N N . ARG A 1 89 ? -22.452 2.872 17.674 1.00 94.69 89 ARG A N 1
ATOM 726 C CA . ARG A 1 89 ? -22.953 2.272 18.912 1.00 94.69 89 ARG A CA 1
ATOM 727 C C . ARG A 1 89 ? -24.182 1.401 18.659 1.00 94.69 89 ARG A C 1
ATOM 729 O O . ARG A 1 89 ? -24.180 0.247 19.072 1.00 94.69 89 ARG A O 1
ATOM 736 N N . ALA A 1 90 ? -25.176 1.909 17.929 1.00 96.19 90 ALA A N 1
ATOM 737 C CA . ALA A 1 90 ? -26.375 1.141 17.594 1.00 96.19 90 ALA A CA 1
ATOM 738 C C . ALA A 1 90 ? -26.044 -0.132 16.790 1.00 96.19 90 ALA A C 1
ATOM 740 O O . ALA A 1 90 ? -26.661 -1.178 16.987 1.00 96.19 90 ALA A O 1
ATOM 741 N N . LEU A 1 91 ? -25.047 -0.065 15.900 1.00 97.56 91 LEU A N 1
ATOM 742 C CA . LEU A 1 91 ? -24.569 -1.226 15.154 1.00 97.56 91 LEU A CA 1
ATOM 743 C C . LEU A 1 91 ? -23.872 -2.259 16.056 1.00 97.56 91 LEU A C 1
ATOM 745 O O . LEU A 1 91 ? -24.123 -3.456 15.920 1.00 97.56 91 LEU A O 1
ATOM 749 N N . VAL A 1 92 ? -23.030 -1.822 16.994 1.00 97.31 92 VAL A N 1
ATOM 750 C CA . VAL A 1 92 ? -22.398 -2.728 17.968 1.00 97.31 92 VAL A CA 1
ATOM 751 C C . VAL A 1 92 ? -23.446 -3.372 18.883 1.00 97.31 92 VAL A C 1
ATOM 753 O O . VAL A 1 92 ? -23.385 -4.572 19.131 1.00 97.31 92 VAL A O 1
ATOM 756 N N . GLU A 1 93 ? -24.447 -2.612 19.329 1.00 96.06 93 GLU A N 1
ATOM 757 C CA . GLU A 1 93 ? -25.528 -3.101 20.195 1.00 96.06 93 GLU A CA 1
ATOM 758 C C . GLU A 1 93 ? -26.453 -4.109 19.495 1.00 96.06 93 GLU A C 1
ATOM 760 O O . GLU A 1 93 ? -26.990 -4.987 20.161 1.00 96.06 93 GLU A O 1
ATOM 765 N N . ARG A 1 94 ? -26.612 -4.054 18.165 1.00 97.25 94 ARG A N 1
ATOM 766 C CA . ARG A 1 94 ? -27.448 -5.015 17.413 1.00 97.25 94 ARG A CA 1
ATOM 767 C C . ARG A 1 94 ? -26.692 -6.229 16.861 1.00 97.25 94 ARG A C 1
ATOM 769 O O . ARG A 1 94 ? -27.316 -7.234 16.536 1.00 97.25 94 ARG A O 1
ATOM 776 N N . SER A 1 95 ? -25.372 -6.140 16.695 1.00 98.00 95 SER A N 1
ATOM 777 C CA . SER A 1 95 ? -24.570 -7.177 16.033 1.00 98.00 95 SER A CA 1
ATOM 778 C C . SER A 1 95 ? -23.923 -8.120 17.043 1.00 98.00 95 SER A C 1
ATOM 780 O O . SER A 1 95 ? -22.902 -7.785 17.641 1.00 98.00 95 SER A O 1
ATOM 782 N N . SER A 1 96 ? -24.458 -9.336 17.184 1.00 97.62 96 SER A N 1
ATOM 783 C CA . SER A 1 96 ? -23.895 -10.364 18.077 1.00 97.62 96 SER A CA 1
ATOM 784 C C . SER A 1 96 ? -22.418 -10.662 17.787 1.00 97.62 96 SER A C 1
ATOM 786 O O . SER A 1 96 ? -21.641 -10.898 18.708 1.00 97.62 96 SER A O 1
ATOM 788 N N . ILE A 1 97 ? -21.993 -10.575 16.522 1.00 97.62 97 ILE A N 1
ATOM 789 C CA . ILE A 1 97 ? -20.591 -10.740 16.120 1.00 97.62 97 ILE A CA 1
ATOM 790 C C . ILE A 1 97 ? -19.716 -9.664 16.773 1.00 97.62 97 ILE A C 1
ATOM 792 O O . ILE A 1 97 ? -18.716 -9.995 17.406 1.00 97.62 97 ILE A O 1
ATOM 796 N N . LEU A 1 98 ? -20.099 -8.387 16.663 1.00 97.75 98 LEU A N 1
ATOM 797 C CA . LEU A 1 98 ? -19.337 -7.274 17.240 1.00 97.75 98 LEU A CA 1
ATOM 798 C C . LEU A 1 98 ? -19.356 -7.314 18.775 1.00 97.75 98 LEU A C 1
ATOM 800 O O . LEU A 1 98 ? -18.341 -7.024 19.410 1.00 97.75 98 LEU A O 1
ATOM 804 N N . GLN A 1 99 ? -20.472 -7.738 19.377 1.00 97.12 99 GLN A N 1
ATOM 805 C CA . GLN A 1 99 ? -20.560 -7.966 20.822 1.00 97.12 99 GLN A CA 1
ATOM 806 C C . GLN A 1 99 ? -19.577 -9.047 21.285 1.00 97.12 99 GLN A C 1
ATOM 808 O O . GLN A 1 99 ? -18.811 -8.815 22.219 1.00 97.12 99 GLN A O 1
ATOM 813 N N . ASN A 1 100 ? -19.534 -10.187 20.588 1.00 97.06 100 ASN A N 1
ATOM 814 C CA . ASN A 1 100 ? -18.619 -11.296 20.877 1.00 97.06 100 ASN A CA 1
ATOM 815 C C . ASN A 1 100 ? -17.144 -10.922 20.670 1.00 97.06 100 ASN A C 1
ATOM 817 O O . ASN A 1 100 ? -16.256 -11.555 21.234 1.00 97.06 100 ASN A O 1
ATOM 821 N N . MET A 1 101 ? -16.871 -9.880 19.881 1.00 96.50 101 MET A N 1
ATOM 822 C CA . MET A 1 101 ? -15.539 -9.285 19.746 1.00 96.50 101 MET A CA 1
ATOM 823 C C . MET A 1 101 ? -15.182 -8.315 20.886 1.00 96.50 101 MET A C 1
ATOM 825 O O . MET A 1 101 ? -14.106 -7.725 20.866 1.00 96.50 101 MET A O 1
ATOM 829 N N . GLY A 1 102 ? -16.059 -8.138 21.878 1.00 96.44 102 GLY A N 1
ATOM 830 C CA . GLY A 1 102 ? -15.822 -7.291 23.047 1.00 96.44 102 GLY A CA 1
ATOM 831 C C . GLY A 1 102 ? -16.088 -5.801 22.821 1.00 96.44 102 GLY A C 1
ATOM 832 O O . GLY A 1 102 ? -15.790 -4.997 23.704 1.00 96.44 102 GLY A O 1
ATOM 833 N N . LEU A 1 103 ? -16.674 -5.407 21.682 1.00 96.25 103 LEU A N 1
ATOM 834 C CA . LEU A 1 103 ? -16.862 -3.988 21.352 1.00 96.25 103 LEU A CA 1
ATOM 835 C C . LEU A 1 103 ? -17.882 -3.282 22.251 1.00 96.25 103 LEU A C 1
ATOM 837 O O . LEU A 1 103 ? -17.733 -2.088 22.488 1.00 96.25 103 LEU A O 1
ATOM 841 N N . VAL A 1 104 ? -18.872 -3.992 22.807 1.00 95.31 104 VAL A N 1
ATOM 842 C CA . VAL A 1 104 ? -19.792 -3.407 23.805 1.00 95.31 104 VAL A CA 1
ATOM 843 C C . VAL A 1 104 ? -19.026 -2.981 25.047 1.00 95.31 104 VAL A C 1
ATOM 845 O O . VAL A 1 104 ? -19.138 -1.839 25.485 1.00 95.31 104 VAL A O 1
ATOM 848 N N . LYS A 1 105 ? -18.207 -3.892 25.587 1.00 94.06 105 LYS A N 1
ATOM 849 C CA . LYS A 1 105 ? -17.370 -3.605 26.749 1.00 94.06 105 LYS A CA 1
ATOM 850 C C . LYS A 1 105 ? -16.421 -2.448 26.445 1.00 94.06 105 LYS A C 1
ATOM 852 O O . LYS A 1 105 ? -16.383 -1.491 27.204 1.00 94.06 105 LYS A O 1
ATOM 857 N N . TRP A 1 106 ? -15.740 -2.487 25.298 1.00 94.38 106 TRP A N 1
ATOM 858 C CA . TRP A 1 106 ? -14.840 -1.409 24.886 1.00 94.38 106 TRP A CA 1
ATOM 859 C C . TRP A 1 106 ? -15.550 -0.052 24.819 1.00 94.38 106 TRP A C 1
ATOM 861 O O . TRP A 1 106 ? -15.015 0.938 25.316 1.00 94.38 106 TRP A O 1
ATOM 871 N N . ILE A 1 107 ? -16.753 0.002 24.234 1.00 91.94 107 ILE A N 1
ATOM 872 C CA . ILE A 1 107 ? -17.556 1.228 24.141 1.00 91.94 107 ILE A CA 1
ATOM 873 C C . ILE A 1 107 ? -17.924 1.747 25.529 1.00 91.94 107 ILE A C 1
ATOM 875 O O . ILE A 1 107 ? -17.822 2.953 25.745 1.00 91.94 107 ILE A O 1
ATOM 879 N N . ASN A 1 108 ? -18.333 0.877 26.452 1.00 89.88 108 ASN A N 1
ATOM 880 C CA . ASN A 1 108 ? -18.702 1.271 27.812 1.00 89.88 108 ASN A CA 1
ATOM 881 C C . ASN A 1 108 ? -17.480 1.772 28.594 1.00 89.88 108 ASN A C 1
ATOM 883 O O . ASN A 1 108 ? -17.521 2.875 29.127 1.00 89.88 108 ASN A O 1
ATOM 887 N N . ASP A 1 109 ? -16.366 1.035 28.551 1.00 88.06 109 ASP A N 1
ATOM 888 C CA . ASP A 1 109 ? -15.113 1.381 29.239 1.00 88.06 109 ASP A CA 1
ATOM 889 C C . ASP A 1 109 ? -14.488 2.686 28.703 1.00 88.06 109 ASP A C 1
ATOM 891 O O . ASP A 1 109 ? -13.753 3.377 29.404 1.00 88.06 109 ASP A O 1
ATOM 895 N N . ASN A 1 110 ? -14.770 3.038 27.443 1.00 81.19 110 ASN A N 1
ATOM 896 C CA . ASN A 1 110 ? -14.279 4.258 26.793 1.00 81.19 110 ASN A CA 1
ATOM 897 C C . ASN A 1 110 ? -15.369 5.329 26.613 1.00 81.19 110 ASN A C 1
ATOM 899 O O . ASN A 1 110 ? -15.150 6.326 25.915 1.00 81.19 110 ASN A O 1
ATOM 903 N N . SER A 1 111 ? -16.529 5.150 27.249 1.00 68.06 111 SER A N 1
ATOM 904 C CA . SER A 1 111 ? -17.561 6.175 27.373 1.00 68.06 111 SER A CA 1
ATOM 905 C C . SER A 1 111 ? -17.356 6.913 28.697 1.00 68.06 111 SER A C 1
ATOM 907 O O . SER A 1 111 ? -17.659 6.346 29.737 1.00 68.06 111 SER A O 1
ATOM 909 N N . PRO A 1 112 ? -16.857 8.163 28.709 1.00 55.47 112 PRO A N 1
ATOM 910 C CA . PRO A 1 112 ? -16.774 8.917 29.954 1.00 55.47 112 PRO A CA 1
ATOM 911 C C . PRO A 1 112 ? -18.176 9.163 30.521 1.00 55.47 112 PRO A C 1
ATOM 913 O O . PRO A 1 112 ? -19.078 9.581 29.782 1.00 55.47 112 PRO A O 1
ATOM 916 N N . GLU A 1 113 ? -18.330 8.915 31.819 1.00 48.88 113 GLU A N 1
ATOM 917 C CA . GLU A 1 113 ? -19.445 9.388 32.638 1.00 48.88 113 GLU A CA 1
ATOM 918 C C . GLU A 1 113 ? -19.184 10.856 33.032 1.00 48.88 113 GLU A C 1
ATOM 920 O O . GLU A 1 113 ? -18.088 11.188 33.480 1.00 48.88 113 GLU A O 1
ATOM 925 N N . GLY A 1 114 ? -20.170 11.748 32.861 1.00 49.19 114 GLY A N 1
ATOM 926 C CA . GLY A 1 114 ? -20.116 13.135 33.362 1.00 49.19 114 GLY A CA 1
ATOM 927 C C . GLY A 1 114 ? -19.881 14.254 32.329 1.00 49.19 114 GLY A C 1
ATOM 928 O O . GLY A 1 114 ? -19.475 14.010 31.195 1.00 49.19 114 GLY A O 1
ATOM 929 N N . GLU A 1 115 ? -20.181 15.492 32.757 1.00 42.62 115 GLU A N 1
ATOM 930 C CA . GLU A 1 115 ? -20.441 16.753 32.019 1.00 42.62 115 GLU A CA 1
ATOM 931 C C . GLU A 1 115 ? -19.363 17.297 31.050 1.00 42.62 115 GLU A C 1
ATOM 933 O O . GLU A 1 115 ? -19.572 18.341 30.434 1.00 42.62 115 GLU A O 1
ATOM 938 N N . GLU A 1 116 ? -18.288 16.568 30.735 1.00 48.09 116 GLU A N 1
ATOM 939 C CA . GLU A 1 116 ? -17.422 16.877 29.570 1.00 48.09 116 GLU A CA 1
ATOM 940 C C . GLU A 1 116 ? -18.085 16.516 28.213 1.00 48.09 116 GLU A C 1
ATOM 942 O O . GLU A 1 116 ? -17.449 16.392 27.162 1.00 48.09 116 GLU A O 1
ATOM 947 N N . ILE A 1 117 ? -19.414 16.384 28.225 1.00 47.31 117 ILE A N 1
ATOM 948 C CA . ILE A 1 117 ? -20.319 15.898 27.174 1.00 47.31 117 ILE A CA 1
ATOM 949 C C . ILE A 1 117 ? -20.262 16.748 25.891 1.00 47.31 117 ILE A C 1
ATOM 951 O O . ILE A 1 117 ? -20.670 16.283 24.826 1.00 47.31 117 ILE A O 1
ATOM 955 N N . GLN A 1 118 ? -19.685 17.951 25.936 1.00 43.50 118 GLN A N 1
ATOM 956 C CA . GLN A 1 118 ? -19.557 18.829 24.769 1.00 43.50 118 GLN A CA 1
ATOM 957 C C . GLN A 1 118 ? -18.166 18.858 24.124 1.00 43.50 118 GLN A C 1
ATOM 959 O O . GLN A 1 118 ? -18.033 19.393 23.023 1.00 43.50 118 GLN A O 1
ATOM 964 N N . ARG A 1 119 ? -17.153 18.166 24.672 1.00 48.59 119 ARG A N 1
ATOM 965 C CA . ARG A 1 119 ? -15.890 17.889 23.950 1.00 48.59 119 ARG A CA 1
ATOM 966 C C . ARG A 1 119 ? -16.046 16.686 23.004 1.00 48.59 119 ARG A C 1
ATOM 968 O O . ARG A 1 119 ? -15.304 15.717 23.004 1.00 48.59 119 ARG A O 1
ATOM 975 N N . THR A 1 120 ? -17.074 16.842 22.171 1.00 59.09 120 THR A N 1
ATOM 976 C CA . THR A 1 120 ? -17.434 16.250 20.879 1.00 59.09 120 THR A CA 1
ATOM 977 C C . THR A 1 120 ? -17.415 14.721 20.753 1.00 59.09 120 THR A C 1
ATOM 979 O O . THR A 1 120 ? -16.380 14.060 20.751 1.00 59.09 120 THR A O 1
ATOM 982 N N . GLY A 1 121 ? -18.581 14.132 20.455 1.00 59.94 121 GLY A N 1
ATOM 983 C CA . GLY A 1 121 ? -18.695 12.736 20.002 1.00 59.94 121 GLY A CA 1
ATOM 984 C C . GLY A 1 121 ? -17.832 12.389 18.773 1.00 59.94 121 GLY A C 1
ATOM 985 O O . GLY A 1 121 ? -17.676 11.215 18.452 1.00 59.94 121 GLY A O 1
ATOM 986 N N . GLN A 1 122 ? -17.232 13.386 18.115 1.00 65.00 122 GLN A N 1
ATOM 987 C CA . GLN A 1 122 ? -16.218 13.212 17.077 1.00 65.00 122 GLN A CA 1
ATOM 988 C C . GLN A 1 122 ? -14.941 12.546 17.611 1.00 65.00 122 GLN A C 1
ATOM 990 O O . GLN A 1 122 ? -14.452 11.621 16.968 1.00 65.00 122 GLN A O 1
ATOM 995 N N . GLY A 1 123 ? -14.450 12.933 18.795 1.00 78.12 123 GLY A N 1
ATOM 996 C CA . GLY A 1 123 ? -13.261 12.321 19.402 1.00 78.12 123 GLY A CA 1
ATOM 997 C C . GLY A 1 123 ? -13.490 10.858 19.795 1.00 78.12 123 GLY A C 1
ATOM 998 O O . GLY A 1 123 ? -12.681 9.989 19.471 1.00 78.12 123 GLY A O 1
ATOM 999 N N . LYS A 1 124 ? -14.644 10.559 20.412 1.00 82.75 124 LYS A N 1
ATOM 1000 C CA . LYS A 1 124 ? -15.052 9.178 20.751 1.00 82.75 124 LYS A CA 1
ATOM 1001 C C . LYS A 1 124 ? -15.149 8.306 19.503 1.00 82.75 124 LYS A C 1
ATOM 1003 O O . LYS A 1 124 ? -14.641 7.188 19.471 1.00 82.75 124 LYS A O 1
ATOM 1008 N N . PHE A 1 125 ? -15.766 8.849 18.457 1.00 88.25 125 PHE A N 1
ATOM 1009 C CA . PHE A 1 125 ? -15.925 8.143 17.200 1.00 88.25 125 PHE A CA 1
ATOM 1010 C C . PHE A 1 125 ? -14.589 7.867 16.509 1.00 88.25 125 PHE A C 1
ATOM 1012 O O . PHE A 1 125 ? -14.356 6.738 16.096 1.00 88.25 125 PHE A O 1
ATOM 1019 N N . ALA A 1 126 ? -13.683 8.846 16.455 1.00 85.75 126 ALA A N 1
ATOM 1020 C CA . ALA A 1 126 ? -12.348 8.651 15.895 1.00 85.75 126 ALA A CA 1
ATOM 1021 C C . ALA A 1 126 ? -11.559 7.555 16.635 1.00 85.75 126 ALA A C 1
ATOM 1023 O O . ALA A 1 126 ? -10.945 6.714 15.985 1.00 85.75 126 ALA A O 1
ATOM 1024 N N . ARG A 1 127 ? -11.637 7.504 17.974 1.00 87.50 127 ARG A N 1
ATOM 1025 C CA . ARG A 1 127 ? -10.997 6.447 18.781 1.00 87.50 127 ARG A CA 1
ATOM 1026 C C . ARG A 1 127 ? -11.588 5.061 18.527 1.00 87.50 127 ARG A C 1
ATOM 1028 O O . ARG A 1 127 ? -10.839 4.093 18.449 1.00 87.50 127 ARG A O 1
ATOM 1035 N N . LEU A 1 128 ? -12.914 4.953 18.402 1.00 91.00 128 LEU A N 1
ATOM 1036 C CA . LEU A 1 128 ? -13.560 3.681 18.056 1.00 91.00 128 LEU A CA 1
ATOM 1037 C C . LEU A 1 128 ? -13.139 3.216 16.672 1.00 91.00 128 LEU A C 1
ATOM 1039 O O . LEU A 1 128 ? -12.813 2.048 16.505 1.00 91.00 128 LEU A O 1
ATOM 1043 N N . LEU A 1 129 ? -13.132 4.125 15.697 1.00 89.88 129 LEU A N 1
ATOM 1044 C CA . LEU A 1 129 ? -12.630 3.820 14.371 1.00 89.88 129 LEU A CA 1
ATOM 1045 C C . LEU A 1 129 ? -11.188 3.295 14.488 1.00 89.88 129 LEU A C 1
ATOM 1047 O O . LEU A 1 129 ? -10.931 2.160 14.093 1.00 89.88 129 LEU A O 1
ATOM 1051 N N . ASP A 1 130 ? -10.265 4.039 15.086 1.00 86.69 130 ASP A N 1
ATOM 1052 C CA . ASP A 1 130 ? -8.879 3.580 15.248 1.00 86.69 130 ASP A CA 1
ATOM 1053 C C . ASP A 1 130 ? -8.779 2.166 15.865 1.00 86.69 130 ASP A C 1
ATOM 1055 O O . ASP A 1 130 ? -8.094 1.286 15.338 1.00 86.69 130 ASP A O 1
ATOM 1059 N N . HIS A 1 131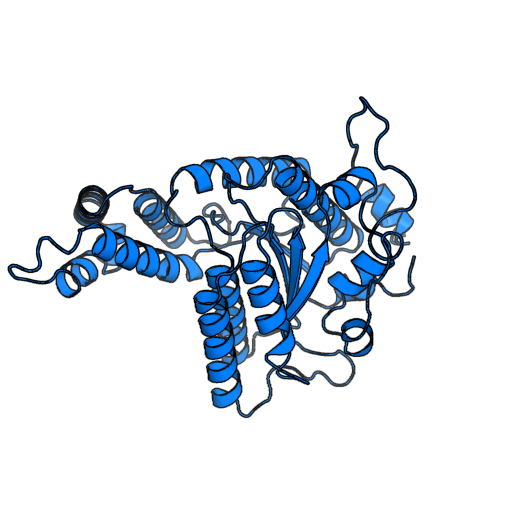 ? -9.578 1.887 16.899 1.00 90.88 131 HIS A N 1
ATOM 1060 C CA . HIS A 1 131 ? -9.676 0.554 17.491 1.00 90.88 131 HIS A CA 1
ATOM 1061 C C . HIS A 1 131 ? -10.203 -0.516 16.515 1.00 90.88 131 HIS A C 1
ATOM 1063 O O . HIS A 1 131 ? -9.620 -1.594 16.408 1.00 90.88 131 HIS A O 1
ATOM 1069 N N . VAL A 1 132 ? -11.267 -0.225 15.761 1.00 91.88 132 VAL A N 1
ATOM 1070 C CA . VAL A 1 132 ? -11.809 -1.117 14.721 1.00 91.88 132 VAL A CA 1
ATOM 1071 C C . VAL A 1 132 ? -10.753 -1.416 13.665 1.00 91.88 132 VAL A C 1
ATOM 1073 O O . VAL A 1 132 ? -10.594 -2.569 13.270 1.00 91.88 132 VAL A O 1
ATOM 1076 N N . ARG A 1 133 ? -9.985 -0.411 13.240 1.00 88.12 133 ARG A N 1
ATOM 1077 C CA . ARG A 1 133 ? -8.905 -0.584 12.264 1.00 88.12 133 ARG A CA 1
ATOM 1078 C C . ARG A 1 133 ? -7.841 -1.561 12.771 1.00 88.12 133 ARG A C 1
ATOM 1080 O O . ARG A 1 133 ? -7.439 -2.456 12.032 1.00 88.12 133 ARG A O 1
ATOM 1087 N N . ASN A 1 134 ? -7.474 -1.459 14.048 1.00 87.81 134 ASN A N 1
ATOM 1088 C CA . ASN A 1 134 ? -6.569 -2.405 14.701 1.00 87.81 134 ASN A CA 1
ATOM 1089 C C . ASN A 1 134 ? -7.143 -3.831 14.748 1.00 87.81 134 ASN A C 1
ATOM 1091 O O . ASN A 1 134 ? -6.436 -4.790 14.440 1.00 87.81 134 ASN A O 1
ATOM 1095 N N . LEU A 1 135 ? -8.435 -3.993 15.059 1.00 91.94 135 LEU A N 1
ATOM 1096 C CA . LEU A 1 135 ? -9.094 -5.307 15.037 1.00 91.94 135 LEU A CA 1
ATOM 1097 C C . LEU A 1 135 ? -9.136 -5.927 13.634 1.00 91.94 135 LEU A C 1
ATOM 1099 O O . LEU A 1 135 ? -9.056 -7.153 13.512 1.00 91.94 135 LEU A O 1
ATOM 1103 N N . LYS A 1 136 ? -9.247 -5.096 12.589 1.00 90.19 136 LYS A N 1
ATOM 1104 C CA . LYS A 1 136 ? -9.278 -5.530 11.185 1.00 90.19 136 LYS A CA 1
ATOM 1105 C C . LYS A 1 136 ? -7.954 -6.112 10.692 1.00 90.19 136 LYS A C 1
ATOM 1107 O O . LYS A 1 136 ? -7.993 -6.897 9.752 1.00 90.19 136 LYS A O 1
ATOM 1112 N N . ILE A 1 137 ? -6.813 -5.778 11.308 1.00 87.62 137 ILE A N 1
ATOM 1113 C CA . ILE A 1 137 ? -5.471 -6.198 10.849 1.00 87.62 137 ILE A CA 1
ATOM 1114 C C . ILE A 1 137 ? -5.401 -7.705 10.577 1.00 87.62 137 ILE A C 1
ATOM 1116 O O . ILE A 1 137 ? -4.912 -8.118 9.531 1.00 87.62 137 ILE A O 1
ATOM 1120 N N . GLN A 1 138 ? -5.921 -8.523 11.493 1.00 87.38 138 GLN A N 1
ATOM 1121 C CA . GLN A 1 138 ? -5.855 -9.988 11.399 1.00 87.38 138 GLN A CA 1
ATOM 1122 C C . GLN A 1 138 ? -6.751 -10.594 10.304 1.00 87.38 138 GLN A C 1
ATOM 1124 O O . GLN A 1 138 ? -6.651 -11.783 10.028 1.00 87.38 138 GLN A O 1
ATOM 1129 N N . PHE A 1 139 ? -7.660 -9.802 9.733 1.00 91.19 139 PHE A N 1
ATOM 1130 C CA . PHE A 1 139 ? -8.577 -10.223 8.674 1.00 91.19 139 PHE A CA 1
ATOM 1131 C C . PHE A 1 139 ? -8.250 -9.557 7.332 1.00 91.19 139 PHE A C 1
ATOM 1133 O O . PHE A 1 139 ? -9.007 -9.687 6.371 1.00 91.19 139 PHE A O 1
ATOM 1140 N N . TRP A 1 140 ? -7.163 -8.785 7.272 1.00 91.19 140 TRP A N 1
ATOM 1141 C CA . TRP A 1 140 ? -6.823 -7.991 6.105 1.00 91.19 140 TRP A CA 1
ATOM 1142 C C . TRP A 1 140 ? -6.037 -8.821 5.100 1.00 91.19 140 TRP A C 1
ATOM 1144 O O . TRP A 1 140 ? -4.807 -8.835 5.155 1.00 91.19 140 TRP A O 1
ATOM 1154 N N . GLN A 1 141 ? -6.753 -9.475 4.189 1.00 93.19 141 GLN A N 1
ATOM 1155 C CA . GLN A 1 141 ? -6.141 -10.282 3.136 1.00 93.19 141 GLN A CA 1
ATOM 1156 C C . GLN A 1 141 ? -5.875 -9.491 1.860 1.00 93.19 141 GLN A C 1
ATOM 1158 O O . GLN A 1 141 ? -6.550 -8.490 1.579 1.00 93.19 141 GLN A O 1
ATOM 1163 N N . GLY A 1 142 ? -4.871 -9.958 1.122 1.00 94.94 142 GLY A N 1
ATOM 1164 C CA . GLY A 1 142 ? -4.498 -9.466 -0.194 1.00 94.94 142 GLY A CA 1
ATOM 1165 C C . GLY A 1 142 ? -5.162 -10.264 -1.311 1.00 94.94 142 GLY A C 1
ATOM 1166 O O . GLY A 1 142 ? -6.030 -11.114 -1.089 1.00 94.94 142 GLY A O 1
ATOM 1167 N N . TYR A 1 143 ? -4.760 -9.951 -2.533 1.00 96.75 143 TYR A N 1
ATOM 1168 C CA . TYR A 1 143 ? -5.058 -10.718 -3.731 1.00 96.75 143 TYR A CA 1
ATOM 1169 C C . TYR A 1 143 ? -3.749 -11.305 -4.252 1.00 96.75 143 TYR A C 1
ATOM 1171 O O . TYR A 1 143 ? -2.901 -10.555 -4.742 1.00 96.75 143 TYR A O 1
ATOM 1179 N N . ASP A 1 144 ? -3.597 -12.625 -4.149 1.00 96.06 144 ASP A N 1
ATOM 1180 C CA . ASP A 1 144 ? -2.462 -13.345 -4.730 1.00 96.06 144 ASP A CA 1
ATOM 1181 C C . ASP A 1 144 ? -2.414 -13.090 -6.243 1.00 96.06 144 ASP A C 1
ATOM 1183 O O . ASP A 1 144 ? -3.405 -13.256 -6.970 1.00 96.06 144 ASP A O 1
ATOM 1187 N N . GLN A 1 145 ? -1.239 -12.684 -6.717 1.00 96.06 145 GLN A N 1
ATOM 1188 C CA . GLN A 1 145 ? -0.960 -12.385 -8.111 1.00 96.06 145 GLN A CA 1
ATOM 1189 C C . GLN A 1 145 ? -1.281 -13.546 -9.066 1.00 96.06 145 GLN A C 1
ATOM 1191 O O . GLN A 1 145 ? -1.587 -13.311 -10.234 1.00 96.06 145 GLN A O 1
ATOM 1196 N N . ARG A 1 146 ? -1.279 -14.799 -8.602 1.00 94.75 146 ARG A N 1
ATOM 1197 C CA . ARG A 1 146 ? -1.660 -15.992 -9.373 1.00 94.75 146 ARG A CA 1
ATOM 1198 C C . ARG A 1 146 ? -3.165 -16.059 -9.616 1.00 94.75 146 ARG A C 1
ATOM 1200 O O . ARG A 1 146 ? -3.579 -16.453 -10.705 1.00 94.75 146 ARG A O 1
ATOM 1207 N N . HIS A 1 147 ? -3.970 -15.592 -8.665 1.00 94.81 147 HIS A N 1
ATOM 1208 C CA . HIS A 1 147 ? -5.432 -15.710 -8.681 1.00 94.81 147 HIS A CA 1
ATOM 1209 C C . HIS A 1 147 ? -6.159 -14.472 -9.223 1.00 94.81 147 HIS A C 1
ATOM 1211 O O . HIS A 1 147 ? -7.364 -14.525 -9.464 1.00 94.81 147 HIS A O 1
ATOM 1217 N N . ILE A 1 148 ? -5.448 -13.366 -9.454 1.00 95.38 148 ILE A N 1
ATOM 1218 C CA . ILE A 1 148 ? -6.017 -12.136 -10.017 1.00 95.38 148 ILE A CA 1
ATOM 1219 C C . ILE A 1 148 ? -5.414 -11.816 -11.388 1.00 95.38 148 ILE A C 1
ATOM 1221 O O . ILE A 1 148 ? -4.211 -11.952 -11.599 1.00 95.38 148 ILE A O 1
ATOM 1225 N N . ASP A 1 149 ? -6.239 -11.404 -12.352 1.00 95.94 149 ASP A N 1
ATOM 1226 C CA . ASP A 1 149 ? -5.782 -10.896 -13.651 1.00 95.94 149 ASP A CA 1
ATOM 1227 C C . ASP A 1 149 ? -5.839 -9.356 -13.712 1.00 95.94 149 ASP A C 1
ATOM 1229 O O . ASP A 1 149 ? -6.235 -8.686 -12.754 1.00 95.94 149 ASP A O 1
ATOM 1233 N N . LEU A 1 150 ? -5.431 -8.766 -14.842 1.00 95.25 150 LEU A N 1
ATOM 1234 C CA . LEU A 1 150 ? -5.434 -7.308 -15.007 1.00 95.25 150 LEU A CA 1
ATOM 1235 C C . LEU A 1 150 ? -6.828 -6.697 -14.844 1.00 95.25 150 LEU A C 1
ATOM 1237 O O . LEU A 1 150 ? -6.975 -5.637 -14.234 1.00 95.25 150 LEU A O 1
ATOM 1241 N N . THR A 1 151 ? -7.854 -7.341 -15.400 1.00 95.81 151 THR A N 1
ATOM 1242 C CA . THR A 1 151 ? -9.233 -6.851 -15.323 1.00 95.81 151 THR A CA 1
ATOM 1243 C C . THR A 1 151 ? -9.774 -6.973 -13.899 1.00 95.81 151 THR A C 1
ATOM 1245 O O . THR A 1 151 ? -10.427 -6.044 -13.417 1.00 95.81 151 THR A O 1
ATOM 1248 N N . GLY A 1 152 ? -9.445 -8.059 -13.204 1.00 96.62 152 GLY A N 1
ATOM 1249 C CA . GLY A 1 152 ? -9.716 -8.297 -11.795 1.00 96.62 152 GLY A CA 1
ATOM 1250 C C . GLY A 1 152 ? -9.095 -7.214 -10.923 1.00 96.62 152 GLY A C 1
ATOM 1251 O O . GLY A 1 152 ? -9.824 -6.514 -10.226 1.00 96.62 152 GLY A O 1
ATOM 1252 N N . LEU A 1 153 ? -7.786 -6.965 -11.037 1.00 96.81 153 LEU A N 1
ATOM 1253 C CA . LEU A 1 153 ? -7.114 -5.941 -10.228 1.00 96.81 153 LEU A CA 1
ATOM 1254 C C . LEU A 1 153 ? -7.663 -4.533 -10.513 1.00 96.81 153 LEU A C 1
ATOM 1256 O O . LEU A 1 153 ? -7.869 -3.738 -9.595 1.00 96.81 153 LEU A O 1
ATOM 1260 N N . GLN A 1 154 ? -7.983 -4.219 -11.773 1.00 96.12 154 GLN A N 1
ATOM 1261 C CA . GLN A 1 154 ? -8.660 -2.965 -12.121 1.00 96.12 154 GLN A CA 1
ATOM 1262 C C . GLN A 1 154 ? -10.054 -2.846 -11.493 1.00 96.12 154 GLN A C 1
ATOM 1264 O O . GLN A 1 154 ? -10.438 -1.755 -11.057 1.00 96.12 154 GLN A O 1
ATOM 1269 N N . LYS A 1 155 ? -10.832 -3.934 -11.487 1.00 96.56 155 LYS A N 1
ATOM 1270 C CA . LYS A 1 155 ? -12.165 -3.989 -10.880 1.00 96.56 155 LYS A CA 1
ATOM 1271 C C . LYS A 1 155 ? -12.074 -3.798 -9.370 1.00 96.56 155 LYS A C 1
ATOM 1273 O O . LYS A 1 155 ? -12.822 -2.972 -8.843 1.00 96.56 155 LYS A O 1
ATOM 1278 N N . GLU A 1 156 ? -11.139 -4.476 -8.713 1.00 96.44 156 GLU A N 1
ATOM 1279 C CA . GLU A 1 156 ? -10.935 -4.353 -7.271 1.00 96.44 156 GLU A CA 1
ATOM 1280 C C . GLU A 1 156 ? -10.445 -2.959 -6.889 1.00 96.44 156 GLU A C 1
ATOM 1282 O O . GLU A 1 156 ? -11.019 -2.353 -5.992 1.00 96.44 156 GLU A O 1
ATOM 1287 N N . HIS A 1 157 ? -9.538 -2.348 -7.657 1.00 96.12 157 HIS A N 1
ATOM 1288 C CA . HIS A 1 157 ? -9.140 -0.956 -7.420 1.00 96.12 157 HIS A CA 1
ATOM 1289 C C . HIS A 1 157 ? -10.327 0.017 -7.560 1.00 96.12 157 HIS A C 1
ATOM 1291 O O . HIS A 1 157 ? -10.524 0.907 -6.731 1.00 96.12 157 HIS A O 1
ATOM 1297 N N . LYS A 1 158 ? -11.192 -0.162 -8.570 1.00 95.69 158 LYS A N 1
ATOM 1298 C CA . LYS A 1 158 ? -12.432 0.632 -8.681 1.00 95.69 158 LYS A CA 1
ATOM 1299 C C . LYS A 1 158 ? -13.365 0.404 -7.491 1.00 95.69 158 LYS A C 1
ATOM 1301 O O . LYS A 1 158 ? -14.067 1.334 -7.099 1.00 95.69 158 LYS A O 1
ATOM 1306 N N . SER A 1 159 ? -13.412 -0.813 -6.954 1.00 94.88 159 SER A N 1
ATOM 1307 C CA . SER A 1 159 ? -14.185 -1.128 -5.754 1.00 94.88 159 SER A CA 1
ATOM 1308 C C . SER A 1 159 ? -13.613 -0.426 -4.527 1.00 94.88 159 SER A C 1
ATOM 1310 O O . SER A 1 159 ? -14.350 0.305 -3.869 1.00 94.88 159 SER A O 1
ATOM 1312 N N . ALA A 1 160 ? -12.301 -0.508 -4.327 1.00 93.88 160 ALA A N 1
ATOM 1313 C CA . ALA A 1 160 ? -11.573 0.109 -3.225 1.00 93.88 160 ALA A CA 1
ATOM 1314 C C . ALA A 1 160 ? -11.768 1.627 -3.188 1.00 93.88 160 ALA A C 1
ATOM 1316 O O . ALA A 1 160 ? -12.141 2.185 -2.160 1.00 93.88 160 ALA A O 1
ATOM 1317 N N . LEU A 1 161 ? -11.709 2.290 -4.347 1.00 93.81 161 LEU A N 1
ATOM 1318 C CA . LEU A 1 161 ? -12.029 3.718 -4.474 1.00 93.81 161 LEU A CA 1
ATOM 1319 C C . LEU A 1 161 ? -13.481 4.062 -4.088 1.00 93.81 161 LEU A C 1
ATOM 1321 O O . LEU A 1 161 ? -13.756 5.159 -3.599 1.00 93.81 161 LEU A O 1
ATOM 1325 N N . ARG A 1 162 ? -14.446 3.166 -4.334 1.00 93.06 162 ARG A N 1
ATOM 1326 C CA . ARG A 1 162 ? -15.838 3.369 -3.889 1.00 93.06 162 ARG A CA 1
ATOM 1327 C C . ARG A 1 162 ? -15.979 3.128 -2.394 1.00 93.06 162 ARG A C 1
ATOM 1329 O O . ARG A 1 162 ? -16.737 3.849 -1.749 1.00 93.06 162 ARG A O 1
ATOM 1336 N N . GLU A 1 163 ? -15.278 2.137 -1.856 1.00 90.19 163 GLU A N 1
ATOM 1337 C CA . GLU A 1 163 ? -15.290 1.816 -0.432 1.00 90.19 163 GLU A CA 1
ATOM 1338 C C . GLU A 1 163 ? -14.620 2.902 0.406 1.00 90.19 163 GLU A C 1
ATOM 1340 O O . GLU A 1 163 ? -15.203 3.341 1.397 1.00 90.19 163 GLU A O 1
ATOM 1345 N N . SER A 1 164 ? -13.478 3.439 -0.027 1.00 90.81 164 SER A N 1
ATOM 1346 C CA . SER A 1 164 ? -12.809 4.543 0.667 1.00 90.81 164 SER A CA 1
ATOM 1347 C C . SER A 1 164 ? -13.679 5.804 0.727 1.00 90.81 164 SER A C 1
ATOM 1349 O O . SER A 1 164 ? -13.657 6.538 1.717 1.00 90.81 164 SER A O 1
ATOM 1351 N N . LYS A 1 165 ? -14.551 6.024 -0.271 1.00 91.69 165 LYS A N 1
ATOM 1352 C CA . LYS A 1 165 ? -15.556 7.102 -0.240 1.00 91.69 165 LYS A CA 1
ATOM 1353 C C . LYS A 1 165 ? -16.556 6.961 0.907 1.00 91.69 165 LYS A C 1
ATOM 1355 O O . LYS A 1 165 ? -17.066 7.974 1.386 1.00 91.69 165 LYS A O 1
ATOM 1360 N N . LYS A 1 166 ? -16.827 5.735 1.361 1.00 89.94 166 LYS A N 1
ATOM 1361 C CA . LYS A 1 166 ? -17.777 5.465 2.446 1.00 89.94 166 LYS A CA 1
ATOM 1362 C C . LYS A 1 166 ? -17.211 5.766 3.831 1.00 89.94 166 LYS A C 1
ATOM 1364 O O . LYS A 1 166 ? -18.006 5.876 4.752 1.00 89.94 166 LYS A O 1
ATOM 1369 N N . GLN A 1 167 ? -15.899 5.951 4.006 1.00 80.94 167 GLN A N 1
ATOM 1370 C CA . GLN A 1 167 ? -15.340 6.404 5.285 1.00 80.94 167 GLN A CA 1
ATOM 1371 C C . GLN A 1 167 ? -14.430 7.632 5.104 1.00 80.94 167 GLN A C 1
ATOM 1373 O O . GLN A 1 167 ? -13.202 7.528 5.119 1.00 80.94 167 GLN A O 1
ATOM 1378 N N . PRO A 1 168 ? -15.013 8.839 4.961 1.00 75.25 168 PRO A N 1
ATOM 1379 C CA . PRO A 1 168 ? -14.257 10.059 4.687 1.00 75.25 168 PRO A CA 1
ATOM 1380 C C . PRO A 1 168 ? -13.360 10.518 5.846 1.00 75.25 168 PRO A C 1
ATOM 1382 O O . PRO A 1 168 ? -12.585 11.454 5.660 1.00 75.25 168 PRO A O 1
ATOM 1385 N N . LYS A 1 169 ? -13.465 9.913 7.037 1.00 75.38 169 LYS A N 1
ATOM 1386 C CA . LYS A 1 169 ? -12.632 10.259 8.201 1.00 75.38 169 LYS A CA 1
ATOM 1387 C C . LYS A 1 169 ? -11.328 9.467 8.281 1.00 75.38 169 LYS A C 1
ATOM 1389 O O . LYS A 1 169 ? -10.488 9.803 9.106 1.00 75.38 169 LYS A O 1
ATOM 1394 N N . SER A 1 170 ? -11.130 8.450 7.441 1.00 69.69 170 SER A N 1
ATOM 1395 C CA . SER A 1 170 ? -9.926 7.610 7.474 1.00 69.69 170 SER A CA 1
ATOM 1396 C C . SER A 1 170 ? -9.192 7.593 6.130 1.00 69.69 170 SER A C 1
ATOM 1398 O O . SER A 1 170 ? -8.854 6.541 5.594 1.00 69.69 170 SER A O 1
ATOM 1400 N N . LEU A 1 171 ? -8.989 8.776 5.554 1.00 65.00 171 LEU A N 1
ATOM 1401 C CA . LEU A 1 171 ? -8.454 8.912 4.195 1.00 65.00 171 LEU A CA 1
ATOM 1402 C C . LEU A 1 171 ? -6.937 8.893 4.120 1.00 65.00 171 LEU A C 1
ATOM 1404 O O . LEU A 1 171 ? -6.398 8.739 3.032 1.00 65.00 171 LEU A O 1
ATOM 1408 N N . ASN A 1 172 ? -6.267 9.003 5.264 1.00 71.88 172 ASN A N 1
ATOM 1409 C CA . ASN A 1 172 ? -4.870 8.646 5.365 1.00 71.88 172 ASN A CA 1
ATOM 1410 C C . ASN A 1 172 ? -4.746 7.267 6.020 1.00 71.88 172 ASN A C 1
ATOM 1412 O O . ASN A 1 172 ? -5.025 7.101 7.212 1.00 71.88 172 ASN A O 1
ATOM 1416 N N . SER A 1 173 ? -4.384 6.268 5.220 1.00 85.75 173 SER A N 1
ATOM 1417 C CA . SER A 1 173 ? -4.092 4.908 5.683 1.00 85.75 173 SER A CA 1
ATOM 1418 C C . SER A 1 173 ? -2.608 4.562 5.525 1.00 85.75 173 SER A C 1
ATOM 1420 O O . SER A 1 173 ? -2.224 3.427 5.800 1.00 85.75 173 SER A O 1
ATOM 1422 N N . VAL A 1 174 ? -1.765 5.533 5.146 1.00 92.81 174 VAL A N 1
ATOM 1423 C CA . VAL A 1 174 ? -0.320 5.343 4.943 1.00 92.81 174 VAL A CA 1
ATOM 1424 C C . VAL A 1 174 ? 0.329 4.886 6.247 1.00 92.81 174 VAL A C 1
ATOM 1426 O O . VAL A 1 174 ? 0.884 3.792 6.302 1.00 92.81 174 VAL A O 1
ATOM 1429 N N . ARG A 1 175 ? 0.156 5.653 7.333 1.00 92.06 175 ARG A N 1
ATOM 1430 C CA . ARG A 1 175 ? 0.651 5.292 8.673 1.00 92.06 175 ARG A CA 1
ATOM 1431 C C . ARG A 1 175 ? 0.220 3.893 9.096 1.00 92.06 175 ARG A C 1
ATOM 1433 O O . ARG A 1 175 ? 1.046 3.087 9.502 1.00 92.06 175 ARG A O 1
ATOM 1440 N N . PHE A 1 176 ? -1.077 3.614 9.002 1.00 89.75 176 PHE A N 1
ATOM 1441 C CA . PHE A 1 176 ? -1.625 2.320 9.397 1.00 89.75 176 PHE A CA 1
ATOM 1442 C C . PHE A 1 176 ? -0.993 1.171 8.605 1.00 89.75 176 PHE A C 1
ATOM 1444 O O . PHE A 1 176 ? -0.733 0.114 9.169 1.00 89.75 176 PHE A O 1
ATOM 1451 N N . THR A 1 177 ? -0.718 1.384 7.316 1.00 94.00 177 THR A N 1
ATOM 1452 C CA . THR A 1 177 ? -0.067 0.383 6.465 1.00 94.00 177 THR A CA 1
ATOM 1453 C C . THR A 1 177 ? 1.352 0.087 6.953 1.00 94.00 177 THR A C 1
ATOM 1455 O O . THR A 1 177 ? 1.694 -1.081 7.124 1.00 94.00 177 THR A O 1
ATOM 1458 N N . PHE A 1 178 ? 2.141 1.115 7.294 1.00 94.12 178 PHE A N 1
ATOM 1459 C CA . PHE A 1 178 ? 3.448 0.923 7.938 1.00 94.12 178 PHE A CA 1
ATOM 1460 C C . PHE A 1 178 ? 3.335 0.133 9.242 1.00 94.12 178 PHE A C 1
ATOM 1462 O O . PHE A 1 178 ? 4.019 -0.873 9.426 1.00 94.12 178 PHE A O 1
ATOM 1469 N N . GLU A 1 179 ? 2.450 0.562 10.145 1.00 90.88 179 GLU A N 1
ATOM 1470 C CA . GLU A 1 179 ? 2.282 -0.084 11.449 1.00 90.88 179 GLU A CA 1
ATOM 1471 C C . GLU A 1 179 ? 1.844 -1.551 11.307 1.00 90.88 179 GLU A C 1
ATOM 1473 O O . GLU A 1 179 ? 2.356 -2.428 12.013 1.00 90.88 179 GLU A O 1
ATOM 1478 N N . ARG A 1 180 ? 0.946 -1.833 10.354 1.00 91.62 180 ARG A N 1
ATOM 1479 C CA . ARG A 1 180 ? 0.492 -3.185 10.015 1.00 91.62 180 ARG A CA 1
ATOM 1480 C C . ARG A 1 180 ? 1.656 -4.050 9.558 1.00 91.62 180 ARG A C 1
ATOM 1482 O O . ARG A 1 180 ? 1.819 -5.134 10.109 1.00 91.62 180 ARG A O 1
ATOM 1489 N N . GLU A 1 181 ? 2.417 -3.608 8.563 1.00 93.62 181 GLU A N 1
ATOM 1490 C CA . GLU A 1 181 ? 3.480 -4.406 7.943 1.00 93.62 181 GLU A CA 1
ATOM 1491 C C . GLU A 1 181 ? 4.640 -4.661 8.901 1.00 93.62 181 GLU A C 1
ATOM 1493 O O . GLU A 1 181 ? 5.052 -5.808 9.080 1.00 93.62 181 GLU A O 1
ATOM 1498 N N . ILE A 1 182 ? 5.091 -3.623 9.613 1.00 91.00 182 ILE A N 1
ATOM 1499 C CA . ILE A 1 182 ? 6.116 -3.758 10.656 1.00 91.00 182 ILE A CA 1
ATOM 1500 C C . ILE A 1 182 ? 5.634 -4.744 11.726 1.00 91.00 182 ILE A C 1
ATOM 1502 O O . ILE A 1 182 ? 6.364 -5.661 12.112 1.00 91.00 182 ILE A O 1
ATOM 1506 N N . GLY A 1 183 ? 4.390 -4.599 12.193 1.00 88.44 183 GLY A N 1
ATOM 1507 C CA . GLY A 1 183 ? 3.805 -5.492 13.190 1.00 88.44 183 GLY A CA 1
ATOM 1508 C C . GLY A 1 183 ? 3.610 -6.926 12.686 1.00 88.44 183 GLY A C 1
ATOM 1509 O O . GLY A 1 183 ? 3.845 -7.876 13.432 1.00 88.44 183 GLY A O 1
ATOM 1510 N N . TYR A 1 184 ? 3.187 -7.102 11.434 1.00 88.50 184 TYR A N 1
ATOM 1511 C CA . TYR A 1 184 ? 3.000 -8.405 10.794 1.00 88.50 184 TYR A CA 1
ATOM 1512 C C . TYR A 1 184 ? 4.323 -9.153 10.679 1.00 88.50 184 TYR A C 1
ATOM 1514 O O . TYR A 1 184 ? 4.443 -10.262 11.203 1.00 88.50 184 TYR A O 1
ATOM 1522 N N . TYR A 1 185 ? 5.337 -8.512 10.102 1.00 88.50 185 TYR A N 1
ATOM 1523 C CA . TYR A 1 185 ? 6.661 -9.100 9.963 1.00 88.50 185 TYR A CA 1
ATOM 1524 C C . TYR A 1 185 ? 7.290 -9.422 11.328 1.00 88.50 185 TYR A C 1
ATOM 1526 O O . TYR A 1 185 ? 7.853 -10.497 11.536 1.00 88.50 185 TYR A O 1
ATOM 1534 N N . THR A 1 186 ? 7.095 -8.543 12.315 1.00 85.38 186 THR A N 1
ATOM 1535 C CA . THR A 1 186 ? 7.527 -8.763 13.703 1.00 85.38 186 THR A CA 1
ATOM 1536 C C . THR A 1 186 ? 6.937 -10.049 14.297 1.00 85.38 186 THR A C 1
ATOM 1538 O O . THR A 1 186 ? 7.677 -10.808 14.928 1.00 85.38 186 THR A O 1
ATOM 1541 N N . ARG A 1 187 ? 5.649 -10.337 14.060 1.00 84.62 187 ARG A N 1
ATOM 1542 C CA . ARG A 1 187 ? 5.003 -11.586 14.508 1.00 84.62 187 ARG A CA 1
ATOM 1543 C C . ARG A 1 187 ? 5.508 -12.812 13.748 1.00 84.62 187 ARG A C 1
ATOM 1545 O O . ARG A 1 187 ? 5.694 -13.864 14.355 1.00 84.62 187 ARG A O 1
ATOM 1552 N N . LEU A 1 188 ? 5.752 -12.694 12.441 1.00 84.38 188 LEU A N 1
ATOM 1553 C CA . LEU A 1 188 ? 6.339 -13.787 11.658 1.00 84.38 188 LEU A CA 1
ATOM 1554 C C . LEU A 1 188 ? 7.740 -14.154 12.156 1.00 84.38 188 LEU A C 1
ATOM 1556 O O . LEU A 1 188 ? 8.058 -15.340 12.253 1.00 84.38 188 LEU A O 1
ATOM 1560 N N . LEU A 1 189 ? 8.549 -13.155 12.520 1.00 82.06 189 LEU A N 1
ATOM 1561 C CA . LEU A 1 189 ? 9.865 -13.370 13.123 1.00 82.06 189 LEU A CA 1
ATOM 1562 C C . LEU A 1 189 ? 9.757 -14.140 14.445 1.00 82.06 189 LEU A C 1
ATOM 1564 O O . LEU A 1 189 ? 10.484 -15.104 14.646 1.00 82.06 189 LEU A O 1
ATOM 1568 N N . GLU A 1 190 ? 8.832 -13.754 15.327 1.00 82.31 190 GLU A N 1
ATOM 1569 C CA . GLU A 1 190 ? 8.598 -14.448 16.608 1.00 82.31 190 GLU A CA 1
ATOM 1570 C C . GLU A 1 190 ? 8.138 -15.895 16.424 1.00 82.31 190 GLU A C 1
ATOM 1572 O O . GLU A 1 190 ? 8.490 -16.769 17.212 1.00 82.31 190 GLU A O 1
ATOM 1577 N N . GLY A 1 191 ? 7.380 -16.158 15.360 1.00 80.75 191 GLY A N 1
ATOM 1578 C CA . GLY A 1 191 ? 6.935 -17.498 15.002 1.00 80.75 191 GLY A CA 1
ATOM 1579 C C . GLY A 1 191 ? 7.967 -18.346 14.253 1.00 80.75 191 GLY A C 1
ATOM 1580 O O . GLY A 1 191 ? 7.618 -19.465 13.886 1.00 80.75 191 GLY A O 1
ATOM 1581 N N . ASN A 1 192 ? 9.183 -17.844 13.984 1.00 79.06 192 ASN A N 1
ATOM 1582 C CA . ASN A 1 192 ? 10.171 -18.460 13.080 1.00 79.06 192 ASN A CA 1
ATOM 1583 C C . ASN A 1 192 ? 9.607 -18.777 11.677 1.00 79.06 192 ASN A C 1
ATOM 1585 O O . ASN A 1 192 ? 9.963 -19.779 11.061 1.00 79.06 192 ASN A O 1
ATOM 1589 N N . LYS A 1 193 ? 8.700 -17.928 11.182 1.00 81.19 193 LYS A N 1
ATOM 1590 C CA . LYS A 1 193 ? 8.029 -18.054 9.874 1.00 81.19 193 LYS A CA 1
ATOM 1591 C C . LYS A 1 193 ? 8.377 -16.921 8.908 1.00 81.19 193 LYS A C 1
ATOM 1593 O O . LYS A 1 193 ? 7.833 -16.870 7.813 1.00 81.19 193 LYS A O 1
ATOM 1598 N N . ALA A 1 194 ? 9.231 -15.985 9.318 1.00 82.50 194 ALA A N 1
ATOM 1599 C CA . ALA A 1 194 ? 9.623 -14.864 8.475 1.00 82.50 194 ALA A CA 1
ATOM 1600 C C . ALA A 1 194 ? 10.547 -15.325 7.340 1.00 82.50 194 ALA A C 1
ATOM 1602 O O . ALA A 1 194 ? 11.630 -15.858 7.589 1.00 82.50 194 ALA A O 1
ATOM 1603 N N . GLY A 1 195 ? 10.117 -15.085 6.104 1.00 85.50 195 GLY A N 1
ATOM 1604 C CA . GLY A 1 195 ? 10.961 -15.119 4.912 1.00 85.50 195 GLY A CA 1
ATOM 1605 C C . GLY A 1 195 ? 11.372 -13.706 4.481 1.00 85.50 195 GLY A C 1
ATOM 1606 O O . GLY A 1 195 ? 10.879 -12.728 5.043 1.00 85.50 195 GLY A O 1
ATOM 1607 N N . PRO A 1 196 ? 12.265 -13.567 3.488 1.00 90.81 196 PRO A N 1
ATOM 1608 C CA . PRO A 1 196 ? 12.549 -12.279 2.871 1.00 90.81 196 PRO A CA 1
ATOM 1609 C C . PRO A 1 196 ? 11.280 -11.643 2.277 1.00 90.81 196 PRO A C 1
ATOM 1611 O O . PRO A 1 196 ? 10.645 -12.221 1.398 1.00 90.81 196 PRO A O 1
ATOM 1614 N N . THR A 1 197 ? 10.933 -10.441 2.727 1.00 93.00 197 THR A N 1
ATOM 1615 C CA . THR A 1 197 ? 9.724 -9.712 2.334 1.00 93.00 197 THR A CA 1
ATOM 1616 C C . THR A 1 197 ? 10.068 -8.290 1.899 1.00 93.00 197 THR A C 1
ATOM 1618 O O . THR A 1 197 ? 10.912 -7.620 2.498 1.00 93.00 197 THR A O 1
ATOM 1621 N N . THR A 1 198 ? 9.417 -7.816 0.846 1.00 95.38 198 THR A N 1
ATOM 1622 C CA . THR A 1 198 ? 9.460 -6.419 0.411 1.00 95.38 198 THR A CA 1
ATOM 1623 C C . THR A 1 198 ? 8.043 -5.881 0.347 1.00 95.38 198 THR A C 1
ATOM 1625 O O . THR A 1 198 ? 7.190 -6.412 -0.357 1.00 95.38 198 THR A O 1
ATOM 1628 N N . VAL A 1 199 ? 7.789 -4.801 1.069 1.00 97.69 199 VAL A N 1
ATOM 1629 C CA . VAL A 1 199 ? 6.535 -4.060 0.982 1.00 97.69 199 VAL A CA 1
ATOM 1630 C C . VAL A 1 199 ? 6.730 -2.938 -0.029 1.00 97.69 199 VAL A C 1
ATOM 1632 O O . VAL A 1 199 ? 7.609 -2.099 0.143 1.00 97.69 199 VAL A O 1
ATOM 1635 N N . LEU A 1 200 ? 5.920 -2.909 -1.082 1.00 98.25 200 LEU A N 1
ATOM 1636 C CA . LEU A 1 200 ? 5.869 -1.806 -2.038 1.00 98.25 200 LEU A CA 1
ATOM 1637 C C . LEU A 1 200 ? 4.640 -0.953 -1.745 1.00 98.25 200 LEU A C 1
ATOM 1639 O O . LEU A 1 200 ? 3.512 -1.368 -2.004 1.00 98.25 200 LEU A O 1
ATOM 1643 N N . LEU A 1 201 ? 4.855 0.245 -1.217 1.00 98.25 201 LEU A N 1
ATOM 1644 C CA . LEU A 1 201 ? 3.798 1.185 -0.875 1.00 98.25 201 LEU A CA 1
ATOM 1645 C C . LEU A 1 201 ? 3.614 2.203 -2.003 1.00 98.25 201 LEU A C 1
ATOM 1647 O O . LEU A 1 201 ? 4.421 3.116 -2.160 1.00 98.25 201 LEU A O 1
ATOM 1651 N N . LEU A 1 202 ? 2.553 2.056 -2.795 1.00 98.50 202 LEU A N 1
ATOM 1652 C CA . LEU A 1 202 ? 2.225 2.960 -3.898 1.00 98.50 202 LEU A CA 1
ATOM 1653 C C . LEU A 1 202 ? 1.248 4.029 -3.404 1.00 98.50 202 LEU A C 1
ATOM 1655 O O . LEU A 1 202 ? 0.051 3.757 -3.297 1.00 98.50 202 LEU A O 1
ATOM 1659 N N . THR A 1 203 ? 1.741 5.230 -3.089 1.00 97.62 203 THR A N 1
ATOM 1660 C CA . THR A 1 203 ? 0.927 6.247 -2.404 1.00 97.62 203 THR A CA 1
ATOM 1661 C C . THR A 1 203 ? 0.996 7.632 -3.029 1.00 97.62 203 THR A C 1
ATOM 1663 O O . THR A 1 203 ? 2.063 8.142 -3.363 1.00 97.62 203 THR A O 1
ATOM 1666 N N . GLY A 1 204 ? -0.175 8.256 -3.160 1.00 97.00 204 GLY A N 1
ATOM 1667 C CA . GLY A 1 204 ? -0.320 9.689 -3.420 1.00 97.00 204 GLY A CA 1
ATOM 1668 C C . GLY A 1 204 ? -0.813 10.451 -2.189 1.00 97.00 204 GLY A C 1
ATOM 1669 O O . GLY A 1 204 ? -0.887 11.679 -2.213 1.00 97.00 204 GLY A O 1
ATOM 1670 N N . SER A 1 205 ? -1.179 9.740 -1.121 1.00 95.94 205 SER A N 1
ATOM 1671 C CA . SER A 1 205 ? -1.641 10.331 0.126 1.00 95.94 205 SER A CA 1
ATOM 1672 C C . SER A 1 205 ? -0.455 10.836 0.951 1.00 95.94 205 SER A C 1
ATOM 1674 O O . SER A 1 205 ? 0.560 10.138 1.054 1.00 95.94 205 SER A O 1
ATOM 1676 N N . PRO A 1 206 ? -0.563 12.042 1.540 1.00 94.50 206 PRO A N 1
ATOM 1677 C CA . PRO A 1 206 ? 0.499 12.609 2.362 1.00 94.50 206 PRO A CA 1
ATOM 1678 C C . PRO A 1 206 ? 0.701 11.776 3.631 1.00 94.50 206 PRO A C 1
ATOM 1680 O O . PRO A 1 206 ? -0.231 11.127 4.090 1.00 94.50 206 PRO A O 1
ATOM 1683 N N . LEU A 1 207 ? 1.880 11.841 4.246 1.00 93.25 207 LEU A N 1
ATOM 1684 C CA . LEU A 1 207 ? 2.108 11.376 5.617 1.00 93.25 207 LEU A CA 1
ATOM 1685 C C . LEU A 1 207 ? 2.316 12.613 6.489 1.00 93.25 207 LEU A C 1
ATOM 1687 O O . LEU A 1 207 ? 3.155 13.442 6.160 1.00 93.25 207 LEU A O 1
ATOM 1691 N N . GLN A 1 208 ? 1.542 12.782 7.558 1.00 92.06 208 GLN A N 1
ATOM 1692 C CA . GLN A 1 208 ? 1.692 13.941 8.443 1.00 92.06 208 GLN A CA 1
ATOM 1693 C C . GLN A 1 208 ? 2.904 13.765 9.374 1.00 92.06 208 GLN A C 1
ATOM 1695 O O . GLN A 1 208 ? 3.245 12.627 9.711 1.00 92.06 208 GLN A O 1
ATOM 1700 N N . PRO A 1 209 ? 3.515 14.845 9.896 1.00 93.75 209 PRO A N 1
ATOM 1701 C CA . PRO A 1 209 ? 4.700 14.726 10.751 1.00 93.75 209 PRO A CA 1
ATOM 1702 C C . PRO A 1 209 ? 4.485 13.848 11.988 1.00 93.75 209 PRO A C 1
ATOM 1704 O O . PRO A 1 209 ? 5.304 12.983 12.288 1.00 93.75 209 PRO A O 1
ATOM 1707 N N . VAL A 1 210 ? 3.340 14.009 12.664 1.00 92.69 210 VAL A N 1
ATOM 1708 C CA . VAL A 1 210 ? 2.967 13.192 13.834 1.00 92.69 210 VAL A CA 1
ATOM 1709 C C . VAL A 1 210 ? 2.778 11.715 13.479 1.00 92.69 210 VAL A C 1
ATOM 1711 O O . VAL A 1 210 ? 2.987 10.834 14.311 1.00 92.69 210 VAL A O 1
ATOM 1714 N N . GLU A 1 211 ? 2.379 11.429 12.241 1.00 92.69 211 GLU A N 1
ATOM 1715 C CA . GLU A 1 211 ? 2.225 10.067 11.751 1.00 92.69 211 GLU A CA 1
ATOM 1716 C C . GLU A 1 211 ? 3.583 9.442 11.433 1.00 92.69 211 GLU A C 1
ATOM 1718 O O . GLU A 1 211 ? 3.823 8.303 11.831 1.00 92.69 211 GLU A O 1
ATOM 1723 N N . ALA A 1 212 ? 4.487 10.196 10.800 1.00 94.81 212 ALA A N 1
ATOM 1724 C CA . ALA A 1 212 ? 5.868 9.774 10.586 1.00 94.81 212 ALA A CA 1
ATOM 1725 C C . ALA A 1 212 ? 6.578 9.492 11.919 1.00 94.81 212 ALA A C 1
ATOM 1727 O O . ALA A 1 212 ? 7.193 8.440 12.081 1.00 94.81 212 ALA A O 1
ATOM 1728 N N . ASP A 1 213 ? 6.419 10.369 12.916 1.00 94.69 213 ASP A N 1
ATOM 1729 C CA . ASP A 1 213 ? 6.976 10.165 14.259 1.00 94.69 213 ASP A CA 1
ATOM 1730 C C . ASP A 1 213 ? 6.460 8.888 14.928 1.00 94.69 213 ASP A C 1
ATOM 1732 O O . ASP A 1 213 ? 7.219 8.178 15.593 1.00 94.69 213 ASP A O 1
ATOM 1736 N N . ALA A 1 214 ? 5.181 8.563 14.737 1.00 92.69 214 ALA A N 1
ATOM 1737 C CA . ALA A 1 214 ? 4.606 7.334 15.264 1.00 92.69 214 ALA A CA 1
ATOM 1738 C C . ALA A 1 214 ? 5.198 6.081 14.597 1.00 92.69 214 ALA A C 1
ATOM 1740 O O . ALA A 1 214 ? 5.528 5.126 15.304 1.00 92.69 214 ALA A O 1
ATOM 1741 N N . VAL A 1 215 ? 5.393 6.098 13.272 1.00 93.19 215 VAL A N 1
ATOM 1742 C CA . VAL A 1 215 ? 6.037 4.995 12.533 1.00 93.19 215 VAL A CA 1
ATOM 1743 C C . VAL A 1 215 ? 7.489 4.816 12.980 1.00 93.19 215 VAL A C 1
ATOM 1745 O O . VAL A 1 215 ? 7.888 3.709 13.340 1.00 93.19 215 VAL A O 1
ATOM 1748 N N . ILE A 1 216 ? 8.259 5.907 13.046 1.00 94.06 216 ILE A N 1
ATOM 1749 C CA . ILE A 1 216 ? 9.660 5.892 13.494 1.00 94.06 216 ILE A CA 1
ATOM 1750 C C . ILE A 1 216 ? 9.759 5.329 14.913 1.00 94.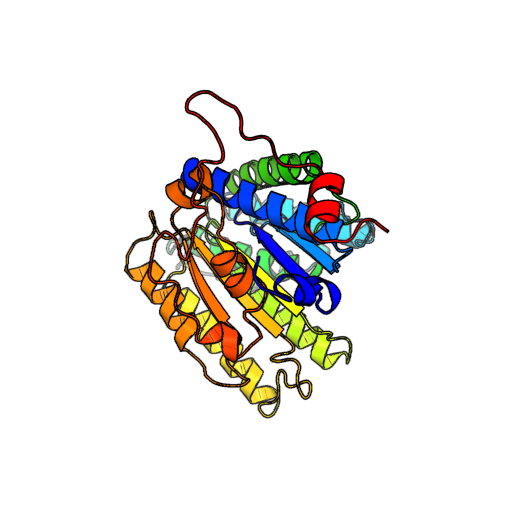06 216 ILE A C 1
ATOM 1752 O O . ILE A 1 216 ? 10.588 4.460 15.195 1.00 94.06 216 ILE A O 1
ATOM 1756 N N . LYS A 1 217 ? 8.889 5.786 15.820 1.00 93.44 217 LYS A N 1
ATOM 1757 C CA . LYS A 1 217 ? 8.838 5.270 17.189 1.00 93.44 217 LYS A CA 1
ATOM 1758 C C . LYS A 1 217 ? 8.531 3.773 17.212 1.00 93.44 217 LYS A C 1
ATOM 1760 O O . LYS A 1 217 ? 9.227 3.033 17.903 1.00 93.44 217 LYS A O 1
ATOM 1765 N N . LEU A 1 218 ? 7.533 3.321 16.451 1.00 90.25 218 LEU A N 1
ATOM 1766 C CA . LEU A 1 218 ? 7.177 1.906 16.378 1.00 90.25 218 LEU A CA 1
ATOM 1767 C C . LEU A 1 218 ? 8.362 1.056 15.903 1.00 90.25 218 LEU A C 1
ATOM 1769 O O . LEU A 1 218 ? 8.649 0.018 16.500 1.00 90.25 218 LEU A O 1
ATOM 1773 N N . GLN A 1 219 ? 9.062 1.483 14.854 1.00 89.19 219 GLN A N 1
ATOM 1774 C CA . GLN A 1 219 ? 10.236 0.774 14.350 1.00 89.19 219 GLN A CA 1
ATOM 1775 C C . GLN A 1 219 ? 11.346 0.716 15.397 1.00 89.19 219 GLN A C 1
ATOM 1777 O O . GLN A 1 219 ? 11.844 -0.367 15.697 1.00 89.19 219 GLN A O 1
ATOM 1782 N N . LYS A 1 220 ? 11.662 1.849 16.035 1.00 88.31 220 LYS A N 1
ATOM 1783 C CA . LYS A 1 220 ? 12.652 1.920 17.116 1.00 88.31 220 LYS A CA 1
ATOM 1784 C C . LYS A 1 220 ? 12.323 0.954 18.257 1.00 88.31 220 LYS A C 1
ATOM 1786 O O . LYS A 1 220 ? 13.196 0.203 18.694 1.00 88.31 220 LYS A O 1
ATOM 1791 N N . ASP A 1 221 ? 11.072 0.940 18.711 1.00 86.81 221 ASP A N 1
ATOM 1792 C CA . ASP A 1 221 ? 10.618 0.070 19.797 1.00 86.81 221 ASP A CA 1
ATOM 1793 C C . ASP A 1 221 ? 10.750 -1.420 19.425 1.00 86.81 221 ASP A C 1
ATOM 1795 O O . ASP A 1 221 ? 11.080 -2.246 20.281 1.00 86.81 221 ASP A O 1
ATOM 1799 N N . ASN A 1 222 ? 10.549 -1.776 18.152 1.00 79.81 222 ASN A N 1
ATOM 1800 C CA . ASN A 1 222 ? 10.724 -3.147 17.667 1.00 79.81 222 ASN A CA 1
ATOM 1801 C C . ASN A 1 222 ? 12.199 -3.528 17.442 1.00 79.81 222 ASN A C 1
ATOM 1803 O O . ASN A 1 222 ? 12.573 -4.665 17.736 1.00 79.81 222 ASN A O 1
ATOM 1807 N N . SER A 1 223 ? 13.055 -2.601 17.001 1.00 74.62 223 SER A N 1
ATOM 1808 C CA . SER A 1 223 ? 14.503 -2.828 16.869 1.00 74.62 223 SER A CA 1
ATOM 1809 C C . SER A 1 223 ? 15.179 -3.054 18.227 1.00 74.62 223 SER A C 1
ATOM 1811 O O . SER A 1 223 ? 16.005 -3.960 18.369 1.00 74.62 223 SER A O 1
ATOM 1813 N N . ILE A 1 224 ? 14.803 -2.271 19.250 1.00 57.34 224 ILE A N 1
ATOM 1814 C CA . ILE A 1 224 ? 15.365 -2.366 20.610 1.00 57.34 224 ILE A CA 1
ATOM 1815 C C . ILE A 1 224 ? 14.999 -3.701 21.267 1.00 57.34 224 ILE A C 1
ATOM 1817 O O . ILE A 1 224 ? 15.864 -4.370 21.831 1.00 57.34 224 ILE A O 1
ATOM 1821 N N . LYS A 1 225 ? 13.734 -4.127 21.164 1.00 59.81 225 LYS A N 1
ATOM 1822 C CA . LYS A 1 225 ? 13.256 -5.380 21.774 1.00 59.81 225 LYS A CA 1
ATOM 1823 C C . LYS A 1 225 ? 13.945 -6.634 21.230 1.00 59.81 225 LYS A C 1
ATOM 1825 O O . LYS A 1 225 ? 13.916 -7.664 21.895 1.00 59.81 225 LYS A O 1
ATOM 1830 N N . LYS A 1 226 ? 14.555 -6.566 20.041 1.00 58.66 226 LYS A N 1
ATOM 1831 C CA . LYS A 1 226 ? 15.069 -7.738 19.312 1.00 58.66 226 LYS A CA 1
ATOM 1832 C C . LYS A 1 226 ? 16.595 -7.775 19.180 1.00 58.66 226 LYS A C 1
ATOM 1834 O O . LYS A 1 226 ? 17.121 -8.449 18.298 1.00 58.66 226 LYS A O 1
ATOM 1839 N N . GLY A 1 227 ? 17.320 -7.062 20.048 1.00 53.44 227 GLY A N 1
ATOM 1840 C CA . GLY A 1 227 ? 18.786 -7.142 20.109 1.00 53.44 227 GLY A CA 1
ATOM 1841 C C . GLY A 1 227 ? 19.493 -6.670 18.831 1.00 53.44 227 GLY A C 1
ATOM 1842 O O . GLY A 1 227 ? 20.593 -7.132 18.533 1.00 53.44 227 GLY A O 1
ATOM 1843 N N . GLY A 1 228 ? 18.856 -5.777 18.063 1.00 48.94 228 GLY A N 1
ATOM 1844 C CA . GLY A 1 228 ? 19.451 -5.125 16.895 1.00 48.94 228 GLY A CA 1
ATOM 1845 C C . GLY A 1 228 ? 19.572 -5.978 15.631 1.00 48.94 228 GLY A C 1
ATOM 1846 O O . GLY A 1 228 ? 20.282 -5.570 14.719 1.00 48.94 228 GLY A O 1
ATOM 1847 N N . LYS A 1 229 ? 18.921 -7.146 15.548 1.00 50.94 229 LYS A N 1
ATOM 1848 C CA . LYS A 1 229 ? 18.990 -8.009 14.356 1.00 50.94 229 LYS A CA 1
ATOM 1849 C C . LYS A 1 229 ? 17.613 -8.327 13.797 1.00 50.94 229 LYS A C 1
ATOM 1851 O O . LYS A 1 229 ? 17.210 -9.482 13.707 1.00 50.94 229 LYS A O 1
ATOM 1856 N N . MET A 1 230 ? 16.909 -7.293 13.356 1.00 53.44 230 MET A N 1
ATOM 1857 C CA . MET A 1 230 ? 16.154 -7.496 12.130 1.00 53.44 230 MET A CA 1
ATOM 1858 C C . MET A 1 230 ? 17.219 -7.673 11.030 1.00 53.44 230 MET A C 1
ATOM 1860 O O . MET A 1 230 ? 18.066 -6.809 10.863 1.00 53.44 230 MET A O 1
ATOM 1864 N N . ASN A 1 231 ? 17.202 -8.774 10.278 1.00 56.19 231 ASN A N 1
ATOM 1865 C CA . ASN A 1 231 ? 17.514 -8.695 8.846 1.00 56.19 231 ASN A CA 1
ATOM 1866 C C . ASN A 1 231 ? 18.982 -8.647 8.360 1.00 56.19 231 ASN A C 1
ATOM 1868 O O . ASN A 1 231 ? 19.330 -7.769 7.575 1.00 56.19 231 ASN A O 1
ATOM 1872 N N . ALA A 1 232 ? 19.794 -9.675 8.612 1.00 48.28 232 ALA A N 1
ATOM 1873 C CA . ALA A 1 232 ? 20.920 -9.947 7.707 1.00 48.28 232 ALA A CA 1
ATOM 1874 C C . ALA A 1 232 ? 20.978 -11.426 7.308 1.00 48.28 232 ALA A C 1
ATOM 1876 O O . ALA A 1 232 ? 21.432 -12.273 8.077 1.00 48.28 232 ALA A O 1
ATOM 1877 N N . VAL A 1 233 ? 20.560 -11.734 6.075 1.00 47.97 233 VAL A N 1
ATOM 1878 C CA . VAL A 1 233 ? 20.983 -12.970 5.399 1.00 47.97 233 VAL A CA 1
ATOM 1879 C C . VAL A 1 233 ? 22.309 -12.659 4.717 1.00 47.97 233 VAL A C 1
ATOM 1881 O O . VAL A 1 233 ? 22.424 -11.685 3.969 1.00 47.97 233 VAL A O 1
ATOM 1884 N N . ARG A 1 234 ? 23.337 -13.460 5.012 1.00 39.84 234 ARG A N 1
ATOM 1885 C CA . ARG A 1 234 ? 24.704 -13.274 4.507 1.00 39.84 234 ARG A CA 1
ATOM 1886 C C . ARG A 1 234 ? 24.672 -13.168 2.972 1.00 39.84 234 ARG A C 1
ATOM 1888 O O . ARG A 1 234 ? 24.420 -14.155 2.295 1.00 39.84 234 ARG A O 1
ATOM 1895 N N . GLY A 1 235 ? 24.900 -11.964 2.439 1.00 43.41 235 GLY A N 1
ATOM 1896 C CA . GLY A 1 235 ? 24.957 -11.693 0.996 1.00 43.41 235 GLY A CA 1
ATOM 1897 C C . GLY A 1 235 ? 23.642 -11.319 0.287 1.00 43.41 235 GLY A C 1
ATOM 1898 O O . GLY A 1 235 ? 23.689 -11.140 -0.924 1.00 43.41 235 GLY A O 1
ATOM 1899 N N . GLN A 1 236 ? 22.498 -11.168 0.979 1.00 49.94 236 GLN A N 1
ATOM 1900 C CA . GLN A 1 236 ? 21.184 -10.916 0.335 1.00 49.94 236 GLN A CA 1
ATOM 1901 C C . GLN A 1 236 ? 20.434 -9.640 0.794 1.00 49.94 236 GLN A C 1
ATOM 1903 O O . GLN A 1 236 ? 19.279 -9.428 0.420 1.00 49.94 236 GLN A O 1
ATOM 1908 N N . GLY A 1 237 ? 21.081 -8.751 1.554 1.00 59.16 237 GLY A N 1
ATOM 1909 C CA . GLY A 1 237 ? 20.454 -7.515 2.052 1.00 59.16 237 GLY A CA 1
ATOM 1910 C C . GLY A 1 237 ? 19.486 -7.754 3.217 1.00 59.16 237 GLY A C 1
ATOM 1911 O O . GLY A 1 237 ? 19.541 -8.802 3.871 1.00 59.16 237 GLY A O 1
ATOM 1912 N N . SER A 1 238 ? 18.618 -6.777 3.501 1.00 67.75 238 SER A N 1
ATOM 1913 C CA . SER A 1 238 ? 17.655 -6.881 4.604 1.00 67.75 238 SER A CA 1
ATOM 1914 C C . SER A 1 238 ? 16.568 -7.927 4.300 1.00 67.75 238 SER A C 1
ATOM 1916 O O . SER A 1 238 ? 16.060 -8.020 3.181 1.00 67.75 238 SER A O 1
ATOM 1918 N N . GLN A 1 239 ? 16.189 -8.754 5.282 1.00 82.38 239 GLN A N 1
ATOM 1919 C CA . GLN A 1 239 ? 15.048 -9.672 5.165 1.00 82.38 239 GLN A CA 1
ATOM 1920 C C . GLN A 1 239 ? 13.701 -8.939 5.093 1.00 82.38 239 GLN A C 1
ATOM 1922 O O . GLN A 1 239 ? 12.770 -9.490 4.535 1.00 82.38 239 GLN A O 1
ATOM 1927 N N . PHE A 1 240 ? 13.589 -7.702 5.572 1.00 89.88 240 PHE A N 1
ATOM 1928 C CA . PHE A 1 240 ? 12.380 -6.893 5.431 1.00 89.88 240 PHE A CA 1
ATOM 1929 C C . PHE A 1 240 ? 12.740 -5.465 5.051 1.00 89.88 240 PHE A C 1
ATOM 1931 O O . PHE A 1 240 ? 13.629 -4.872 5.664 1.00 89.88 240 PHE A O 1
ATOM 1938 N N . CYS A 1 241 ? 12.052 -4.945 4.039 1.00 92.44 241 CYS A N 1
ATOM 1939 C CA . CYS A 1 241 ? 12.103 -3.545 3.641 1.00 92.44 241 CYS A CA 1
ATOM 1940 C C . CYS A 1 241 ? 10.717 -3.074 3.188 1.00 92.44 241 CYS A C 1
ATOM 1942 O O . CYS A 1 241 ? 9.884 -3.870 2.745 1.00 92.44 241 CYS A O 1
ATOM 1944 N N . ILE A 1 242 ? 10.498 -1.772 3.284 1.00 95.69 242 ILE A N 1
ATOM 1945 C CA . ILE A 1 242 ? 9.328 -1.046 2.829 1.00 95.69 242 ILE A CA 1
ATOM 1946 C C . ILE A 1 242 ? 9.819 0.025 1.863 1.00 95.69 242 ILE A C 1
ATOM 1948 O O . ILE A 1 242 ? 10.341 1.057 2.269 1.00 95.69 242 ILE A O 1
ATOM 1952 N N . GLN A 1 243 ? 9.625 -0.202 0.570 1.00 96.81 243 GLN A N 1
ATOM 1953 C CA . GLN A 1 243 ? 9.844 0.815 -0.444 1.00 96.81 243 GLN A CA 1
ATOM 1954 C C . GLN A 1 243 ? 8.545 1.573 -0.687 1.00 96.81 243 GLN A C 1
ATOM 1956 O O . GLN A 1 243 ? 7.568 1.033 -1.204 1.00 96.81 243 GLN A O 1
ATOM 1961 N N . THR A 1 244 ? 8.564 2.867 -0.407 1.00 97.81 244 THR A N 1
ATOM 1962 C CA . THR A 1 244 ? 7.500 3.796 -0.771 1.00 97.81 244 THR A CA 1
ATOM 1963 C C . THR A 1 244 ? 7.782 4.398 -2.133 1.00 97.81 244 THR A C 1
ATOM 1965 O O . THR A 1 244 ? 8.826 5.006 -2.348 1.00 97.81 244 THR A O 1
ATOM 1968 N N . MET A 1 245 ? 6.841 4.257 -3.056 1.00 98.00 245 MET A N 1
ATOM 1969 C CA . MET A 1 245 ? 6.798 5.028 -4.290 1.00 98.00 245 MET A CA 1
ATOM 1970 C C . MET A 1 245 ? 5.769 6.140 -4.090 1.00 98.00 245 MET A C 1
ATOM 1972 O O . MET A 1 245 ? 4.568 5.876 -4.009 1.00 98.00 245 MET A O 1
ATOM 1976 N N . ALA A 1 246 ? 6.251 7.372 -3.933 1.00 97.62 246 ALA A N 1
ATOM 1977 C CA . ALA A 1 246 ? 5.438 8.515 -3.536 1.00 97.62 246 ALA A CA 1
ATOM 1978 C C . ALA A 1 246 ? 5.143 9.425 -4.733 1.00 97.62 246 ALA A C 1
ATOM 1980 O O . ALA A 1 246 ? 6.059 9.975 -5.343 1.00 97.62 246 ALA A O 1
ATOM 1981 N N . TRP A 1 247 ? 3.866 9.622 -5.050 1.00 97.62 247 TRP A N 1
ATOM 1982 C CA . TRP A 1 247 ? 3.411 10.565 -6.072 1.00 97.62 247 TRP A CA 1
ATOM 1983 C C . TRP A 1 247 ? 3.299 11.970 -5.477 1.00 97.62 247 TRP A C 1
ATOM 1985 O O . TRP A 1 247 ? 2.268 12.350 -4.923 1.00 97.62 247 TRP A O 1
ATOM 1995 N N . THR A 1 248 ? 4.386 12.741 -5.544 1.00 95.00 248 THR A N 1
ATOM 1996 C CA . THR A 1 248 ? 4.549 13.944 -4.710 1.00 95.00 248 THR A CA 1
ATOM 1997 C C . THR A 1 248 ? 4.092 15.249 -5.360 1.00 95.00 248 THR A C 1
ATOM 1999 O O . THR A 1 248 ? 4.068 16.277 -4.684 1.00 95.00 248 THR A O 1
ATOM 2002 N N . LYS A 1 249 ? 3.674 15.250 -6.633 1.00 93.69 249 LYS A N 1
ATOM 2003 C CA . LYS A 1 249 ? 3.274 16.473 -7.364 1.00 93.69 249 LYS A CA 1
ATOM 2004 C C . LYS A 1 249 ? 2.217 17.304 -6.635 1.00 93.69 249 LYS A C 1
ATOM 2006 O O . LYS A 1 249 ? 2.266 18.530 -6.654 1.00 93.69 249 LYS A O 1
ATOM 2011 N N . HIS A 1 250 ? 1.256 16.624 -6.016 1.00 92.81 250 HIS A N 1
ATOM 2012 C CA . HIS A 1 250 ? 0.127 17.236 -5.317 1.00 92.81 250 HIS A CA 1
ATOM 2013 C C . HIS A 1 250 ? 0.262 17.193 -3.787 1.00 92.81 250 HIS A C 1
ATOM 2015 O O . HIS A 1 250 ? -0.679 17.563 -3.088 1.00 92.81 250 HIS A O 1
ATOM 2021 N N . MET A 1 251 ? 1.409 16.744 -3.269 1.00 94.31 251 MET A N 1
ATOM 2022 C CA . MET A 1 251 ? 1.725 16.797 -1.843 1.00 94.31 251 MET A CA 1
ATOM 2023 C C . MET A 1 251 ? 2.344 18.153 -1.497 1.00 94.31 251 MET A C 1
ATOM 2025 O O . MET A 1 251 ? 3.138 18.696 -2.272 1.00 94.31 251 MET A O 1
ATOM 2029 N N . ASP A 1 252 ? 2.012 18.684 -0.323 1.00 94.69 252 ASP A N 1
ATOM 2030 C CA . ASP A 1 252 ? 2.730 19.824 0.242 1.00 94.69 252 ASP A CA 1
ATOM 2031 C C . ASP A 1 252 ? 4.151 19.427 0.690 1.00 94.69 252 ASP A C 1
ATOM 2033 O O . ASP A 1 252 ? 4.512 18.247 0.765 1.00 94.69 252 ASP A O 1
ATOM 2037 N N . GLU A 1 253 ? 5.001 20.425 0.938 1.00 95.56 253 GLU A N 1
ATOM 2038 C CA . GLU A 1 253 ? 6.389 20.175 1.342 1.00 95.56 253 GLU A CA 1
ATOM 2039 C C . GLU A 1 253 ? 6.499 19.528 2.728 1.00 95.56 253 GLU A C 1
ATOM 2041 O O . GLU A 1 253 ? 7.430 18.762 2.957 1.00 95.56 253 GLU A O 1
ATOM 2046 N N . GLU A 1 254 ? 5.552 19.774 3.635 1.00 96.06 254 GLU A N 1
ATOM 2047 C CA . GLU A 1 254 ? 5.544 19.173 4.974 1.00 96.06 254 GLU A CA 1
ATOM 2048 C C . GLU A 1 254 ? 5.317 17.654 4.905 1.00 96.06 254 GLU A C 1
ATOM 2050 O O . GLU A 1 254 ? 6.013 16.873 5.563 1.00 96.06 254 GLU A O 1
ATOM 2055 N N . ALA A 1 255 ? 4.413 17.207 4.034 1.00 94.06 255 ALA A N 1
ATOM 2056 C CA . ALA A 1 255 ? 4.171 15.799 3.758 1.00 94.06 255 ALA A CA 1
ATOM 2057 C C . ALA A 1 255 ? 5.376 15.125 3.090 1.00 94.06 255 ALA A C 1
ATOM 2059 O O . ALA A 1 255 ? 5.758 14.018 3.475 1.00 94.06 255 ALA A O 1
ATOM 2060 N N . LYS A 1 256 ? 6.022 15.791 2.122 1.00 95.50 256 LYS A N 1
ATOM 2061 C CA . LYS A 1 256 ? 7.257 15.275 1.501 1.00 95.50 256 LYS A CA 1
ATOM 2062 C C . LYS A 1 256 ? 8.381 15.152 2.524 1.00 95.50 256 LYS A C 1
ATOM 2064 O O . LYS A 1 256 ? 9.064 14.133 2.568 1.00 95.50 256 LYS A O 1
ATOM 2069 N N . GLN A 1 257 ? 8.555 16.166 3.372 1.00 96.88 257 GLN A N 1
ATOM 2070 C CA . GLN A 1 257 ? 9.531 16.137 4.460 1.00 96.88 257 GLN A CA 1
ATOM 2071 C C . GLN A 1 257 ? 9.234 15.022 5.457 1.00 96.88 257 GLN A C 1
ATOM 2073 O O . GLN A 1 257 ? 10.168 14.395 5.936 1.00 96.88 257 GLN A O 1
ATOM 2078 N N . SER A 1 258 ? 7.967 14.724 5.735 1.00 96.62 258 SER A N 1
ATOM 2079 C CA . SER A 1 258 ? 7.585 13.620 6.622 1.00 96.62 258 SER A CA 1
ATOM 2080 C C . SER A 1 258 ? 7.955 12.251 6.045 1.00 96.62 258 SER A C 1
ATOM 2082 O O . SER A 1 258 ? 8.424 11.389 6.786 1.00 96.62 258 SER A O 1
ATOM 2084 N N . LEU A 1 259 ? 7.815 12.059 4.727 1.00 95.25 259 LEU A N 1
ATOM 2085 C CA . LEU A 1 259 ? 8.291 10.850 4.046 1.00 95.25 259 LEU A CA 1
ATOM 2086 C C . LEU A 1 259 ? 9.822 10.746 4.089 1.00 95.25 259 LEU A C 1
ATOM 2088 O O . LEU A 1 259 ? 10.341 9.716 4.504 1.00 95.25 259 LEU A O 1
ATOM 2092 N N . ARG A 1 260 ? 10.544 11.822 3.747 1.00 95.31 260 ARG A N 1
ATOM 2093 C CA . ARG A 1 260 ? 12.020 11.860 3.810 1.00 95.31 260 ARG A CA 1
ATOM 2094 C C . ARG A 1 260 ? 12.547 11.669 5.231 1.00 95.31 260 ARG A C 1
ATOM 2096 O O . ARG A 1 260 ? 13.511 10.962 5.450 1.00 95.31 260 ARG A O 1
ATOM 2103 N N . LYS A 1 261 ? 11.872 12.240 6.227 1.00 95.56 261 LYS A N 1
ATOM 2104 C CA . LYS A 1 261 ? 12.208 12.052 7.642 1.00 95.56 261 LYS A CA 1
ATOM 2105 C C . LYS A 1 261 ? 12.135 10.583 8.054 1.00 95.56 261 LYS A C 1
ATOM 2107 O O . LYS A 1 261 ? 12.909 10.169 8.905 1.00 95.56 261 LYS A O 1
ATOM 2112 N N . MET A 1 262 ? 11.185 9.826 7.508 1.00 93.88 262 MET A N 1
ATOM 2113 C CA . MET A 1 262 ? 11.041 8.394 7.771 1.00 93.88 262 MET A CA 1
ATOM 2114 C C . MET A 1 262 ? 12.086 7.556 7.018 1.00 93.88 262 MET A C 1
ATOM 2116 O O . MET A 1 262 ? 12.566 6.582 7.592 1.00 93.88 262 MET A O 1
ATOM 2120 N N . ASP A 1 263 ? 12.433 7.955 5.792 1.00 92.75 263 ASP A N 1
ATOM 2121 C CA . ASP A 1 263 ? 13.551 7.426 4.988 1.00 92.75 263 ASP A CA 1
ATOM 2122 C C . ASP A 1 263 ? 14.881 7.573 5.755 1.00 92.75 263 ASP A C 1
ATOM 2124 O O . ASP A 1 263 ? 15.534 6.601 6.106 1.00 92.75 263 ASP A O 1
ATOM 2128 N N . ASP A 1 264 ? 15.203 8.795 6.187 1.00 92.88 264 ASP A N 1
ATOM 2129 C CA . ASP A 1 264 ? 16.469 9.142 6.847 1.00 92.88 264 ASP A CA 1
ATOM 2130 C C . ASP A 1 264 ? 16.522 8.774 8.352 1.00 92.88 264 ASP A C 1
ATOM 2132 O O . ASP A 1 264 ? 17.484 9.105 9.054 1.00 92.88 264 ASP A O 1
ATOM 2136 N N . ALA A 1 265 ? 15.475 8.149 8.906 1.00 92.19 265 ALA A N 1
ATOM 2137 C CA . ALA A 1 265 ? 15.346 7.948 10.355 1.00 92.19 265 ALA A CA 1
ATOM 2138 C C . ALA A 1 265 ? 16.338 6.924 10.928 1.00 92.19 265 ALA A C 1
ATOM 2140 O O . ALA A 1 265 ? 16.662 6.972 12.122 1.00 92.19 265 ALA A O 1
ATOM 2141 N N . PHE A 1 266 ? 16.788 5.973 10.109 1.00 88.69 266 PHE A N 1
ATOM 2142 C CA . PHE A 1 266 ? 17.641 4.864 10.521 1.00 88.69 266 PHE A CA 1
ATOM 2143 C C . PHE A 1 266 ? 18.768 4.646 9.509 1.00 88.69 266 PHE A C 1
ATOM 2145 O O . PHE A 1 266 ? 18.775 5.210 8.429 1.00 88.69 266 PHE A O 1
ATOM 2152 N N . MET A 1 267 ? 19.769 3.853 9.893 1.00 83.81 267 MET A N 1
ATOM 2153 C CA . MET A 1 267 ? 20.876 3.478 9.014 1.00 83.81 267 MET A CA 1
ATOM 2154 C C . MET A 1 267 ? 21.226 2.004 9.210 1.00 83.81 267 MET A C 1
ATOM 2156 O O . MET A 1 267 ? 21.015 1.427 10.286 1.00 83.81 267 MET A O 1
ATOM 2160 N N . GLY A 1 268 ? 21.860 1.414 8.198 1.00 80.50 268 GLY A N 1
ATOM 2161 C CA . GLY A 1 268 ? 22.365 0.047 8.264 1.00 80.50 268 GLY A CA 1
ATOM 2162 C C . GLY A 1 268 ? 21.228 -0.970 8.282 1.00 80.50 268 GLY A C 1
ATOM 2163 O O . GLY A 1 268 ? 20.286 -0.858 7.518 1.00 80.50 268 GLY A O 1
ATOM 2164 N N . ASP A 1 269 ? 21.309 -1.985 9.139 1.00 75.75 269 ASP A N 1
ATOM 2165 C CA . ASP A 1 269 ? 20.336 -3.091 9.112 1.00 75.75 269 ASP A CA 1
ATOM 2166 C C . ASP A 1 269 ? 18.996 -2.734 9.791 1.00 75.75 269 ASP A C 1
ATOM 2168 O O . ASP A 1 269 ? 18.012 -3.461 9.664 1.00 75.75 269 ASP A O 1
ATOM 2172 N N . ASN A 1 270 ? 18.950 -1.601 10.502 1.00 79.75 270 ASN A N 1
ATOM 2173 C CA . ASN A 1 270 ? 17.709 -1.030 11.032 1.00 79.75 270 ASN A CA 1
ATOM 2174 C C . ASN A 1 270 ? 17.017 -0.109 10.032 1.00 79.75 270 ASN A C 1
ATOM 2176 O O . ASN A 1 270 ? 15.913 0.343 10.325 1.00 79.75 270 ASN A O 1
ATOM 2180 N N . ASP A 1 271 ? 17.669 0.198 8.914 1.00 86.75 271 ASP A N 1
ATOM 2181 C CA . ASP A 1 271 ? 17.063 0.955 7.840 1.00 86.75 271 ASP A CA 1
ATOM 2182 C C . ASP A 1 271 ? 16.218 0.016 6.981 1.00 86.75 271 ASP A C 1
ATOM 2184 O O . ASP A 1 271 ? 16.716 -0.913 6.340 1.00 86.75 271 ASP A O 1
ATOM 2188 N N . VAL A 1 272 ? 14.906 0.191 7.088 1.00 89.38 272 VAL A N 1
ATOM 2189 C CA . VAL A 1 272 ? 13.926 -0.645 6.396 1.00 89.38 272 VAL A CA 1
ATOM 2190 C C . VAL A 1 272 ? 12.971 0.190 5.564 1.00 89.38 272 VAL A C 1
ATOM 2192 O O . VAL A 1 272 ? 12.100 -0.410 4.951 1.00 89.38 272 VAL A O 1
ATOM 2195 N N . ASN A 1 273 ? 13.082 1.522 5.549 1.00 92.44 273 ASN A N 1
ATOM 2196 C CA . ASN A 1 273 ? 12.179 2.369 4.779 1.00 92.44 273 ASN A CA 1
ATOM 2197 C C . ASN A 1 273 ? 12.974 3.072 3.692 1.00 92.44 273 ASN A C 1
ATOM 2199 O O . ASN A 1 273 ? 13.889 3.813 4.003 1.00 92.44 273 ASN A O 1
ATOM 2203 N N . ASP A 1 274 ? 12.553 2.888 2.448 1.00 94.69 274 ASP A N 1
ATOM 2204 C CA . ASP A 1 274 ? 13.059 3.641 1.310 1.00 94.69 274 ASP A CA 1
ATOM 2205 C C . ASP A 1 274 ? 11.944 4.522 0.735 1.00 94.69 274 ASP A C 1
ATOM 2207 O O . ASP A 1 274 ? 10.794 4.083 0.613 1.00 94.69 274 ASP A O 1
ATOM 2211 N N . VAL A 1 275 ? 12.268 5.717 0.246 1.00 95.81 275 VAL A N 1
ATOM 2212 C CA . VAL A 1 275 ? 11.329 6.594 -0.465 1.00 95.81 275 VAL A CA 1
ATOM 2213 C C . VAL A 1 275 ? 11.846 6.942 -1.858 1.00 95.81 275 VAL A C 1
ATOM 2215 O O . VAL A 1 275 ? 12.920 7.498 -2.056 1.00 95.81 275 VAL A O 1
ATOM 2218 N N . THR A 1 276 ? 11.021 6.662 -2.865 1.00 96.69 276 THR A N 1
ATOM 2219 C CA . THR A 1 276 ? 11.242 7.080 -4.249 1.00 96.69 276 THR A CA 1
ATOM 2220 C C . THR A 1 276 ? 10.106 7.994 -4.686 1.00 96.69 276 THR A C 1
ATOM 2222 O O . THR A 1 276 ? 8.975 7.553 -4.891 1.00 96.69 276 THR A O 1
ATOM 2225 N N . GLU A 1 277 ? 10.406 9.279 -4.857 1.00 96.06 277 GLU A N 1
ATOM 2226 C CA . GLU A 1 277 ? 9.435 10.263 -5.341 1.00 96.06 277 GLU A CA 1
ATOM 2227 C C . GLU A 1 277 ? 9.285 10.220 -6.868 1.00 96.06 277 GLU A C 1
ATOM 2229 O O . GLU A 1 277 ? 10.282 10.23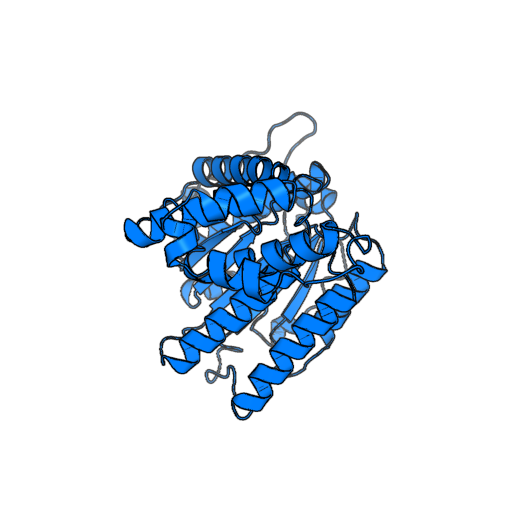3 -7.606 1.00 96.06 277 GLU A O 1
ATOM 2234 N N . VAL A 1 278 ? 8.041 10.255 -7.342 1.00 96.94 278 VAL A N 1
ATOM 2235 C CA . VAL A 1 278 ? 7.665 10.269 -8.760 1.00 96.94 278 VAL A CA 1
ATOM 2236 C C . VAL A 1 278 ? 6.602 11.325 -9.065 1.00 96.94 278 VAL A C 1
ATOM 2238 O O . VAL A 1 278 ? 5.865 11.777 -8.192 1.00 96.94 278 VAL A O 1
ATOM 2241 N N . ASP A 1 279 ? 6.532 11.707 -10.335 1.00 95.19 279 ASP A N 1
ATOM 2242 C CA . ASP A 1 279 ? 5.539 12.612 -10.905 1.00 95.19 279 ASP A CA 1
ATOM 2243 C C . ASP A 1 279 ? 4.457 11.808 -11.637 1.00 95.19 279 ASP A C 1
ATOM 2245 O O . ASP A 1 279 ? 4.756 10.886 -12.404 1.00 95.19 279 ASP A O 1
ATOM 2249 N N . ASP A 1 280 ? 3.191 12.158 -11.397 1.00 93.81 280 ASP A N 1
ATOM 2250 C CA . ASP A 1 280 ? 2.039 11.415 -11.910 1.00 93.81 280 ASP A CA 1
ATOM 2251 C C . ASP A 1 280 ? 1.913 11.489 -13.428 1.00 93.81 280 ASP A C 1
ATOM 2253 O O . ASP A 1 280 ? 1.538 10.507 -14.066 1.00 93.81 280 ASP A O 1
ATOM 2257 N N . GLU A 1 281 ? 2.170 12.660 -14.012 1.00 92.25 281 GLU A N 1
ATOM 2258 C CA . GLU A 1 281 ? 1.985 12.884 -15.443 1.00 92.25 281 GLU A CA 1
ATOM 2259 C C . GLU A 1 281 ? 3.101 12.225 -16.229 1.00 92.25 281 GLU A C 1
ATOM 2261 O O . GLU A 1 281 ? 2.829 11.543 -17.215 1.00 92.25 281 GLU A O 1
ATOM 2266 N N . TRP A 1 282 ? 4.342 12.370 -15.768 1.00 93.94 282 TRP A N 1
ATOM 2267 C CA . TRP A 1 282 ? 5.485 11.764 -16.438 1.00 93.94 282 TRP A CA 1
ATOM 2268 C C . TRP A 1 282 ? 5.425 10.240 -16.413 1.00 93.94 282 TRP A C 1
ATOM 2270 O O . TRP A 1 282 ? 5.661 9.615 -17.451 1.00 93.94 282 TRP A O 1
ATOM 2280 N N . LEU A 1 283 ? 5.065 9.645 -15.269 1.00 93.81 283 LEU A N 1
ATOM 2281 C CA . LEU A 1 283 ? 4.928 8.195 -15.161 1.00 93.81 283 LEU A CA 1
ATOM 2282 C C . LEU A 1 283 ? 3.746 7.682 -15.992 1.00 93.81 283 LEU A C 1
ATOM 2284 O O . LEU A 1 283 ? 3.867 6.656 -16.654 1.00 93.81 283 LEU A O 1
ATOM 2288 N N . LEU A 1 284 ? 2.613 8.388 -15.998 1.00 91.12 284 LEU A N 1
ATOM 2289 C CA . LEU A 1 284 ? 1.458 7.988 -16.801 1.00 91.12 284 LEU A CA 1
ATOM 2290 C C . LEU A 1 284 ? 1.718 8.136 -18.309 1.00 91.12 284 LEU A C 1
ATOM 2292 O O . LEU A 1 284 ? 1.243 7.313 -19.089 1.00 91.12 284 LEU A O 1
ATOM 2296 N N . ALA A 1 285 ? 2.457 9.168 -18.717 1.00 90.75 285 ALA A N 1
ATOM 2297 C CA . ALA A 1 285 ? 2.753 9.441 -20.118 1.00 90.75 285 ALA A CA 1
ATOM 2298 C C . ALA A 1 285 ? 3.843 8.524 -20.681 1.00 90.75 285 ALA A C 1
ATOM 2300 O O . ALA A 1 285 ? 3.721 8.091 -21.823 1.00 90.75 285 ALA A O 1
ATOM 2301 N N . ASN A 1 286 ? 4.888 8.218 -19.908 1.00 93.06 286 ASN A N 1
ATOM 2302 C CA . ASN A 1 286 ? 6.089 7.546 -20.421 1.00 93.06 286 ASN A CA 1
ATOM 2303 C C . ASN A 1 286 ? 6.407 6.207 -19.741 1.00 93.06 286 ASN A C 1
ATOM 2305 O O . ASN A 1 286 ? 7.307 5.489 -20.174 1.00 93.06 286 ASN A O 1
ATOM 2309 N N . GLY A 1 287 ? 5.686 5.854 -18.677 1.00 93.31 287 GLY A N 1
ATOM 2310 C CA . GLY A 1 287 ? 5.976 4.675 -17.869 1.00 93.31 287 GLY A CA 1
ATOM 2311 C C . GLY A 1 287 ? 7.246 4.822 -17.027 1.00 93.31 287 GLY A C 1
ATOM 2312 O O . GLY A 1 287 ? 7.983 5.806 -17.151 1.00 93.31 287 GLY A O 1
ATOM 2313 N N . PRO A 1 288 ? 7.518 3.852 -16.140 1.00 95.25 288 PRO A N 1
ATOM 2314 C CA . PRO A 1 288 ? 8.756 3.829 -15.377 1.00 95.25 288 PRO A CA 1
ATOM 2315 C C . PRO A 1 288 ? 9.948 3.462 -16.267 1.00 95.25 288 PRO A C 1
ATOM 2317 O O . PRO A 1 288 ? 9.858 2.593 -17.136 1.00 95.25 288 PRO A O 1
ATOM 2320 N N . SER A 1 289 ? 11.099 4.081 -16.013 1.00 94.56 289 SER A N 1
ATOM 2321 C CA . SER A 1 289 ? 12.363 3.653 -16.611 1.00 94.56 289 SER A CA 1
ATOM 2322 C C . SER A 1 289 ? 12.834 2.322 -16.002 1.00 94.56 289 SER A C 1
ATOM 2324 O O . SER A 1 289 ? 12.427 1.921 -14.907 1.00 94.56 289 SER A O 1
ATOM 2326 N N . ALA A 1 290 ? 13.792 1.667 -16.661 1.00 92.06 290 ALA A N 1
ATOM 2327 C CA . ALA A 1 290 ? 14.459 0.497 -16.089 1.00 92.06 290 ALA A CA 1
ATOM 2328 C C . ALA A 1 290 ? 15.219 0.820 -14.785 1.00 92.06 290 ALA A C 1
ATOM 2330 O O . ALA A 1 290 ? 15.288 -0.032 -13.904 1.00 92.06 290 ALA A O 1
ATOM 2331 N N . LYS A 1 291 ? 15.777 2.033 -14.648 1.00 94.62 291 LYS A N 1
ATOM 2332 C CA . LYS A 1 291 ? 16.475 2.472 -13.426 1.00 94.62 291 LYS A CA 1
ATOM 2333 C C . LYS A 1 291 ? 15.499 2.670 -12.267 1.00 94.62 291 LYS A C 1
ATOM 2335 O O . LYS A 1 291 ? 15.801 2.245 -11.157 1.00 94.62 291 LYS A O 1
ATOM 2340 N N . LEU A 1 292 ? 14.325 3.248 -12.532 1.00 95.88 292 LEU A N 1
ATOM 2341 C CA . LEU A 1 292 ? 13.274 3.398 -11.529 1.00 95.88 292 LEU A CA 1
ATOM 2342 C C . LEU A 1 292 ? 12.787 2.039 -11.031 1.00 95.88 292 LEU A C 1
ATOM 2344 O O . LEU A 1 292 ? 12.756 1.814 -9.825 1.00 95.88 292 LEU A O 1
ATOM 2348 N N . LEU A 1 293 ? 12.468 1.118 -11.948 1.00 95.06 293 LEU A N 1
ATOM 2349 C CA . LEU A 1 293 ? 12.073 -0.245 -11.578 1.00 95.06 293 LEU A CA 1
ATOM 2350 C C . LEU A 1 293 ? 13.168 -0.948 -10.777 1.00 95.06 293 LEU A C 1
ATOM 2352 O O . LEU A 1 293 ? 12.872 -1.591 -9.776 1.00 95.06 293 LEU A O 1
ATOM 2356 N N . TYR A 1 294 ? 14.430 -0.793 -11.178 1.00 94.81 294 TYR A N 1
ATOM 2357 C CA . TYR A 1 294 ? 15.546 -1.378 -10.449 1.00 94.81 294 TYR A CA 1
ATOM 2358 C C . TYR A 1 294 ? 15.642 -0.850 -9.014 1.00 94.81 294 TYR A C 1
ATOM 2360 O O . TYR A 1 294 ? 15.712 -1.663 -8.094 1.00 94.81 294 TYR A O 1
ATOM 2368 N N . LYS A 1 295 ? 15.570 0.476 -8.818 1.00 94.75 295 LYS A N 1
ATOM 2369 C CA . LYS A 1 295 ? 15.583 1.105 -7.487 1.00 94.75 295 LYS A CA 1
ATOM 2370 C C . LYS A 1 295 ? 14.415 0.628 -6.626 1.00 94.75 295 LYS A C 1
ATOM 2372 O O . LYS A 1 295 ? 14.645 0.151 -5.522 1.00 94.75 295 LYS A O 1
ATOM 2377 N N . VAL A 1 296 ? 13.193 0.684 -7.156 1.00 95.25 296 VAL A N 1
ATOM 2378 C CA . VAL A 1 296 ? 11.976 0.347 -6.399 1.00 95.25 296 VAL A CA 1
ATOM 2379 C C . VAL A 1 296 ? 11.921 -1.136 -6.022 1.00 95.25 296 VAL A C 1
ATOM 2381 O O . VAL A 1 296 ? 11.534 -1.474 -4.910 1.00 95.25 296 VAL A O 1
ATOM 2384 N N . LEU A 1 297 ? 12.307 -2.042 -6.923 1.00 95.12 297 LEU A N 1
ATOM 2385 C CA . LEU A 1 297 ? 12.209 -3.481 -6.659 1.00 95.12 297 LEU A CA 1
ATOM 2386 C C . LEU A 1 297 ? 13.346 -4.017 -5.780 1.00 95.12 297 LEU A C 1
ATOM 2388 O O . LEU A 1 297 ? 13.168 -5.040 -5.128 1.00 95.12 297 LEU A O 1
ATOM 2392 N N . ASN A 1 298 ? 14.506 -3.353 -5.764 1.00 93.50 298 ASN A N 1
ATOM 2393 C CA . ASN A 1 298 ? 15.720 -3.845 -5.100 1.00 93.50 298 ASN A CA 1
ATOM 2394 C C . ASN A 1 298 ? 16.151 -2.952 -3.928 1.00 93.50 298 ASN A C 1
ATOM 2396 O O . ASN A 1 298 ? 17.338 -2.900 -3.610 1.00 93.50 298 ASN A O 1
ATOM 2400 N N . SER A 1 299 ? 15.214 -2.247 -3.290 1.00 89.62 299 SER A N 1
ATOM 2401 C CA . SER A 1 299 ? 15.510 -1.297 -2.208 1.00 89.62 299 SER A CA 1
ATOM 2402 C C . SER A 1 299 ? 16.236 -1.951 -1.018 1.00 89.62 299 SER A C 1
ATOM 2404 O O . SER A 1 299 ? 17.119 -1.365 -0.408 1.00 89.62 299 SER A O 1
ATOM 2406 N N . ASN A 1 300 ? 16.007 -3.250 -0.792 1.00 85.69 300 ASN A N 1
ATOM 2407 C CA . ASN A 1 300 ? 16.709 -4.053 0.215 1.00 85.69 300 ASN A CA 1
ATOM 2408 C C . ASN A 1 300 ? 18.233 -4.183 -0.009 1.00 85.69 300 ASN A C 1
ATOM 2410 O O . ASN A 1 300 ? 18.943 -4.710 0.856 1.00 85.69 300 ASN A O 1
ATOM 2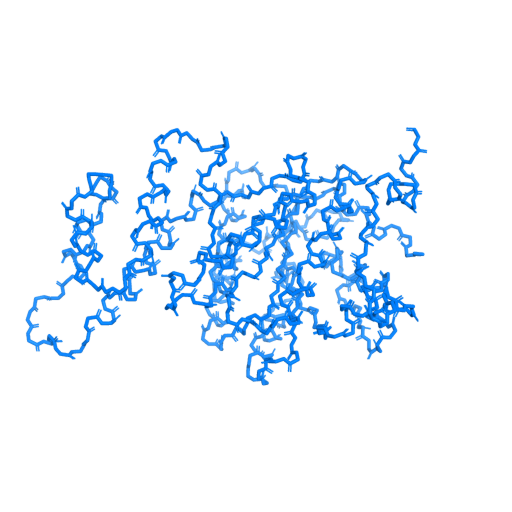414 N N . ASN A 1 301 ? 18.742 -3.812 -1.188 1.00 86.75 301 ASN A N 1
ATOM 2415 C CA . ASN A 1 301 ? 20.154 -3.894 -1.534 1.00 86.75 301 ASN A CA 1
ATOM 2416 C C . ASN A 1 301 ? 20.852 -2.553 -1.270 1.00 86.75 301 ASN A C 1
ATOM 2418 O O . ASN A 1 301 ? 20.588 -1.572 -1.956 1.00 86.75 301 ASN A O 1
ATOM 2422 N N . LYS A 1 302 ? 21.849 -2.542 -0.374 1.00 81.62 302 LYS A N 1
ATOM 2423 C CA . LYS A 1 302 ? 22.639 -1.346 -0.008 1.00 81.62 302 LYS A CA 1
ATOM 2424 C C . LYS A 1 302 ? 23.250 -0.604 -1.211 1.00 81.62 302 LYS A C 1
ATOM 2426 O O . LYS A 1 302 ? 23.371 0.618 -1.203 1.00 81.62 302 LYS A O 1
ATOM 2431 N N . GLY A 1 303 ? 23.643 -1.325 -2.265 1.00 83.19 303 GLY A N 1
ATOM 2432 C CA . GLY A 1 303 ? 24.175 -0.703 -3.485 1.00 83.19 303 GLY A CA 1
ATOM 2433 C C . GLY A 1 303 ? 23.110 0.023 -4.317 1.00 83.19 303 GLY A C 1
ATOM 2434 O O . GLY A 1 303 ? 23.431 0.934 -5.074 1.00 83.19 303 GLY A O 1
ATOM 2435 N N . VAL A 1 304 ? 21.848 -0.379 -4.172 1.00 86.69 304 VAL A N 1
ATOM 2436 C CA . VAL A 1 304 ? 20.685 0.235 -4.820 1.00 86.69 304 VAL A CA 1
ATOM 2437 C C . VAL A 1 304 ? 20.098 1.335 -3.947 1.00 86.69 304 VAL A C 1
ATOM 2439 O O . VAL A 1 304 ? 19.680 2.359 -4.475 1.00 86.69 304 VAL A O 1
ATOM 2442 N N . ASP A 1 305 ? 20.129 1.164 -2.629 1.00 80.38 305 ASP A N 1
ATOM 2443 C CA . ASP A 1 305 ? 19.704 2.161 -1.654 1.00 80.38 305 ASP A CA 1
ATOM 2444 C C . ASP A 1 305 ? 20.338 3.544 -1.944 1.00 80.38 305 ASP A C 1
ATOM 2446 O O . ASP A 1 305 ? 19.654 4.508 -2.284 1.00 80.38 305 ASP A O 1
ATOM 2450 N N . SER A 1 306 ? 21.667 3.596 -2.053 1.00 82.06 306 SER A N 1
ATOM 2451 C CA . SER A 1 306 ? 22.399 4.834 -2.377 1.00 82.06 306 SER A CA 1
ATOM 2452 C C . SER A 1 306 ? 22.183 5.405 -3.798 1.00 82.06 306 SER A C 1
ATOM 2454 O O . SER A 1 306 ? 22.713 6.475 -4.130 1.00 82.06 306 SER A O 1
ATOM 2456 N N . MET A 1 307 ? 21.423 4.727 -4.667 1.00 89.50 307 MET A N 1
ATOM 2457 C CA . MET A 1 307 ? 21.172 5.173 -6.037 1.00 89.50 307 MET A CA 1
ATOM 2458 C C . MET A 1 307 ? 20.246 6.393 -6.067 1.00 89.50 307 MET A C 1
ATOM 2460 O O . MET A 1 307 ? 19.068 6.325 -5.723 1.00 89.50 307 MET A O 1
ATOM 2464 N N . ARG A 1 308 ? 20.759 7.514 -6.584 1.00 88.50 308 ARG A N 1
ATOM 2465 C CA . ARG A 1 308 ? 19.978 8.743 -6.781 1.00 88.50 308 ARG A CA 1
ATOM 2466 C C . ARG A 1 308 ? 19.434 8.827 -8.205 1.00 88.50 308 ARG A C 1
ATOM 2468 O O . ARG A 1 308 ? 20.213 8.940 -9.149 1.00 88.50 308 ARG A O 1
ATOM 2475 N N . LEU A 1 309 ? 18.110 8.857 -8.347 1.00 92.50 309 LEU A N 1
ATOM 2476 C CA . LEU A 1 309 ? 17.423 9.122 -9.616 1.00 92.50 309 LEU A CA 1
ATOM 2477 C C . LEU A 1 309 ? 17.283 10.641 -9.803 1.00 92.50 309 LEU A C 1
ATOM 2479 O O . LEU A 1 309 ? 16.359 11.252 -9.260 1.00 92.50 309 LEU A O 1
ATOM 2483 N N . LYS A 1 310 ? 18.242 11.265 -10.499 1.00 89.06 310 LYS A N 1
ATOM 2484 C CA . LYS A 1 310 ? 18.387 12.732 -10.538 1.00 89.06 310 LYS A CA 1
ATOM 2485 C C . LYS A 1 310 ? 17.605 13.379 -11.673 1.00 89.06 310 LYS A C 1
ATOM 2487 O O . LYS A 1 310 ? 17.130 14.500 -11.512 1.00 89.06 310 LYS A O 1
ATOM 2492 N N . THR A 1 311 ? 17.504 12.708 -12.815 1.00 91.94 311 THR A N 1
ATOM 2493 C CA . THR A 1 311 ? 16.877 13.265 -14.021 1.00 91.94 311 THR A CA 1
ATOM 2494 C C . THR A 1 311 ? 15.515 12.630 -14.296 1.00 91.94 311 THR A C 1
ATOM 2496 O O . THR A 1 311 ? 15.166 11.589 -13.737 1.00 91.94 311 THR A O 1
ATOM 2499 N N . ALA A 1 312 ? 14.731 13.247 -15.184 1.00 91.56 312 ALA A N 1
ATOM 2500 C CA . ALA A 1 312 ? 13.496 12.643 -15.679 1.00 91.56 312 ALA A CA 1
ATOM 2501 C C . ALA A 1 312 ? 13.775 11.314 -16.408 1.00 91.56 312 ALA A C 1
ATOM 2503 O O . ALA A 1 312 ? 13.057 10.348 -16.190 1.00 91.56 312 ALA A O 1
ATOM 2504 N N . GLU A 1 313 ? 14.853 11.225 -17.189 1.00 92.25 313 GLU A N 1
ATOM 2505 C CA . GLU A 1 313 ? 15.268 10.000 -17.897 1.00 92.25 313 GLU A CA 1
ATOM 2506 C C . GLU A 1 313 ? 15.700 8.876 -16.942 1.00 92.25 313 GLU A C 1
ATOM 2508 O O . GLU A 1 313 ? 15.541 7.693 -17.244 1.00 92.25 313 GLU A O 1
ATOM 2513 N N . ASP A 1 314 ? 16.211 9.224 -15.754 1.00 94.06 314 ASP A N 1
ATOM 2514 C CA . ASP A 1 314 ? 16.473 8.231 -14.713 1.00 94.06 314 ASP A CA 1
ATOM 2515 C C . ASP A 1 314 ? 15.177 7.620 -14.176 1.00 94.06 314 ASP A C 1
ATOM 2517 O O . ASP A 1 314 ? 15.185 6.472 -13.736 1.00 94.06 314 ASP A O 1
ATOM 2521 N N . LYS A 1 315 ? 14.059 8.351 -14.209 1.00 95.12 315 LYS A N 1
ATOM 2522 C CA . LYS A 1 315 ? 12.787 7.923 -13.613 1.00 95.12 315 LYS A CA 1
ATOM 2523 C C . LYS A 1 315 ? 11.797 7.364 -14.630 1.00 95.12 315 LYS A C 1
ATOM 2525 O O . LYS A 1 315 ? 11.095 6.404 -14.328 1.00 95.12 315 LYS A O 1
ATOM 2530 N N . TYR A 1 316 ? 11.752 7.913 -15.834 1.00 96.19 316 TYR A N 1
ATOM 2531 C CA . TYR A 1 316 ? 10.684 7.660 -16.797 1.00 96.19 316 TYR A CA 1
ATOM 2532 C C . TYR A 1 316 ? 11.213 7.100 -18.114 1.00 96.19 316 TYR A C 1
ATOM 2534 O O . TYR A 1 316 ? 12.379 7.287 -18.466 1.00 96.19 316 TYR A O 1
ATOM 2542 N N . GLY A 1 317 ? 10.354 6.387 -18.841 1.00 92.75 317 GLY A N 1
ATOM 2543 C CA . GLY A 1 317 ? 10.660 5.959 -20.201 1.00 92.75 317 GLY A CA 1
ATOM 2544 C C . GLY A 1 317 ? 10.945 7.152 -21.120 1.00 92.75 317 GLY A C 1
ATOM 2545 O O . GLY A 1 317 ? 10.466 8.261 -20.902 1.00 92.75 317 GLY A O 1
ATOM 2546 N N . MET A 1 318 ? 11.731 6.925 -22.173 1.00 87.44 318 MET A N 1
ATOM 2547 C CA . MET A 1 318 ? 12.022 7.963 -23.175 1.00 87.44 318 MET A CA 1
ATOM 2548 C C . MET A 1 318 ? 10.950 8.056 -24.267 1.00 87.44 318 MET A C 1
ATOM 2550 O O . MET A 1 318 ? 10.970 8.967 -25.089 1.00 87.44 318 MET A O 1
ATOM 2554 N N . THR A 1 319 ? 10.042 7.083 -24.326 1.00 84.81 319 THR A N 1
ATOM 2555 C CA . THR A 1 319 ? 8.997 6.998 -25.345 1.00 84.81 319 THR A CA 1
ATOM 2556 C C . THR A 1 319 ? 7.642 7.108 -24.673 1.00 84.81 319 THR A C 1
ATOM 2558 O O . THR A 1 319 ? 7.375 6.407 -23.698 1.00 84.81 319 THR A O 1
ATOM 2561 N N . ALA A 1 320 ? 6.784 7.969 -25.217 1.00 85.12 320 ALA A N 1
ATOM 2562 C CA . ALA A 1 320 ? 5.410 8.079 -24.758 1.00 85.12 320 ALA A CA 1
ATOM 2563 C C . ALA A 1 320 ? 4.688 6.736 -24.946 1.00 85.12 320 ALA A C 1
ATOM 2565 O O . ALA A 1 320 ? 4.719 6.149 -26.029 1.00 85.12 320 ALA A O 1
ATOM 2566 N N . LEU A 1 321 ? 4.016 6.268 -23.895 1.00 84.56 321 LEU A N 1
ATOM 2567 C CA . LEU A 1 321 ? 3.240 5.029 -23.902 1.00 84.56 321 LEU A CA 1
ATOM 2568 C C . LEU A 1 321 ? 2.005 5.126 -24.799 1.00 84.56 321 LEU A C 1
ATOM 2570 O O . LEU A 1 321 ? 1.517 4.116 -25.298 1.00 84.56 321 LEU A O 1
ATOM 2574 N N . VAL A 1 322 ? 1.464 6.335 -24.955 1.00 82.38 322 VAL A N 1
ATOM 2575 C CA . VAL A 1 322 ? 0.195 6.579 -25.639 1.00 82.38 322 VAL A CA 1
ATOM 2576 C C . VAL A 1 322 ? 0.295 7.872 -26.433 1.00 82.38 322 VAL A C 1
ATOM 2578 O O . VAL A 1 322 ? 0.791 8.881 -25.926 1.00 82.38 322 VAL A O 1
ATOM 2581 N N . LYS A 1 323 ? -0.196 7.865 -27.675 1.00 77.25 323 LYS A N 1
ATOM 2582 C CA . LYS A 1 323 ? -0.375 9.102 -28.442 1.00 77.25 323 LYS A CA 1
ATOM 2583 C C . LYS A 1 323 ? -1.603 9.861 -27.924 1.00 77.25 323 LYS A C 1
ATOM 2585 O O . LYS A 1 323 ? -2.526 9.240 -27.394 1.00 77.25 323 LYS A O 1
ATOM 2590 N N . PRO A 1 324 ? -1.668 11.194 -28.078 1.00 72.50 324 PRO A N 1
ATOM 2591 C CA . PRO A 1 324 ? -2.860 11.950 -27.705 1.00 72.50 324 PRO A CA 1
ATOM 2592 C C . PRO A 1 324 ? -4.121 11.379 -28.377 1.00 72.50 324 PRO A C 1
ATOM 2594 O O . PRO A 1 324 ? -4.195 11.333 -29.601 1.00 72.50 324 PRO A O 1
ATOM 2597 N N . GLY A 1 325 ? -5.101 10.952 -27.574 1.00 68.62 325 GLY A N 1
ATOM 2598 C CA . GLY A 1 325 ? -6.376 10.392 -28.048 1.00 68.62 325 GLY A CA 1
ATOM 2599 C C . GLY A 1 325 ? -6.479 8.862 -28.025 1.00 68.62 325 GLY A C 1
ATOM 2600 O O . GLY A 1 325 ? -7.596 8.350 -28.073 1.00 68.62 325 GLY A O 1
ATOM 2601 N N . ASP A 1 326 ? -5.365 8.143 -27.872 1.00 79.12 326 ASP A N 1
ATOM 2602 C CA . ASP A 1 326 ? -5.365 6.679 -27.802 1.00 79.12 326 ASP A CA 1
ATOM 2603 C C . ASP A 1 326 ? -5.609 6.167 -26.368 1.00 79.12 326 ASP A C 1
ATOM 2605 O O . ASP A 1 326 ? -5.450 6.882 -25.373 1.00 79.12 326 ASP A O 1
ATOM 2609 N N . ASN A 1 327 ? -5.992 4.892 -26.251 1.00 82.56 327 ASN A N 1
ATOM 2610 C CA . ASN A 1 327 ? -6.070 4.196 -24.968 1.00 82.56 327 ASN A CA 1
ATOM 2611 C C . ASN A 1 327 ? -4.733 3.516 -24.646 1.00 82.56 327 ASN A C 1
ATOM 2613 O O . ASN A 1 327 ? -4.142 2.860 -25.504 1.00 82.56 327 ASN A O 1
ATOM 2617 N N . LEU A 1 328 ? -4.296 3.600 -23.384 1.00 84.50 328 LEU A N 1
ATOM 2618 C CA . LEU A 1 328 ? -3.164 2.806 -22.903 1.00 84.50 328 LEU A CA 1
ATOM 2619 C C . LEU A 1 328 ? -3.520 1.319 -22.968 1.00 84.50 328 LEU A C 1
ATOM 2621 O O . LEU A 1 328 ? -4.447 0.872 -22.290 1.00 84.50 328 LEU A O 1
ATOM 2625 N N . THR A 1 329 ? -2.752 0.563 -23.746 1.00 85.69 329 THR A N 1
ATOM 2626 C CA . THR A 1 329 ? -2.866 -0.895 -23.817 1.00 85.69 329 THR A CA 1
ATOM 2627 C C . THR A 1 329 ? -1.694 -1.506 -23.064 1.00 85.69 329 THR A C 1
ATOM 2629 O O . THR A 1 329 ? -0.540 -1.273 -23.416 1.00 85.69 329 THR A O 1
ATOM 2632 N N . MET A 1 330 ? -1.988 -2.254 -21.999 1.00 89.44 330 MET A N 1
ATOM 2633 C CA . MET A 1 330 ? -0.964 -3.000 -21.265 1.00 89.44 330 MET A CA 1
ATOM 2634 C C . MET A 1 330 ? -0.525 -4.213 -22.097 1.00 89.44 330 MET A C 1
ATOM 2636 O O . MET A 1 330 ? -1.388 -4.836 -22.722 1.00 89.44 330 MET A O 1
ATOM 2640 N N . PRO A 1 331 ? 0.768 -4.583 -22.089 1.00 90.56 331 PRO A N 1
ATOM 2641 C CA . PRO A 1 331 ? 1.208 -5.812 -22.732 1.00 90.56 331 PRO A CA 1
ATOM 2642 C C . PRO A 1 331 ? 0.577 -7.031 -22.051 1.00 90.56 331 PRO A C 1
ATOM 2644 O O . PRO A 1 331 ? 0.195 -7.006 -20.878 1.00 90.56 331 PRO A O 1
ATOM 2647 N N . THR A 1 332 ? 0.478 -8.122 -22.795 1.00 90.88 332 THR A N 1
ATOM 2648 C CA . THR A 1 332 ? 0.087 -9.424 -22.261 1.00 90.88 332 THR A CA 1
ATOM 2649 C C . THR A 1 332 ? 1.196 -9.997 -21.382 1.00 90.88 332 THR A C 1
ATOM 2651 O O . THR A 1 332 ? 2.377 -9.692 -21.557 1.00 90.88 332 THR A O 1
ATOM 2654 N N . PHE A 1 333 ? 0.841 -10.895 -20.457 1.00 89.88 333 PHE A N 1
ATOM 2655 C CA . PHE A 1 333 ? 1.847 -11.559 -19.622 1.00 89.88 333 PHE A CA 1
ATOM 2656 C C . PHE A 1 333 ? 2.879 -12.332 -20.463 1.00 89.88 333 PHE A C 1
ATOM 2658 O O . PHE A 1 333 ? 4.044 -12.361 -20.090 1.00 89.88 333 PHE A O 1
ATOM 2665 N N . LYS A 1 334 ? 2.473 -12.903 -21.611 1.00 90.94 334 LYS A N 1
ATOM 2666 C CA . LYS A 1 334 ? 3.364 -13.626 -22.533 1.00 90.94 334 LYS A CA 1
ATOM 2667 C C . LYS A 1 334 ? 4.395 -12.703 -23.168 1.00 90.94 334 LYS A C 1
ATOM 2669 O O . LYS A 1 334 ? 5.566 -13.040 -23.232 1.00 90.94 334 LYS A O 1
ATOM 2674 N N . GLU A 1 335 ? 3.981 -11.516 -23.607 1.00 93.06 335 GLU A N 1
ATOM 2675 C CA . GLU A 1 335 ? 4.918 -10.529 -24.154 1.00 93.06 335 GLU A CA 1
ATOM 2676 C C . GLU A 1 335 ? 5.932 -10.086 -23.098 1.00 93.06 335 GLU A C 1
ATOM 2678 O O . GLU A 1 335 ? 7.119 -9.973 -23.396 1.00 93.06 335 GLU A O 1
ATOM 2683 N N . VAL A 1 336 ? 5.483 -9.889 -21.855 1.00 92.19 336 VAL A N 1
ATOM 2684 C CA . VAL A 1 336 ? 6.371 -9.542 -20.740 1.00 92.19 336 VAL A CA 1
ATOM 2685 C C . VAL A 1 336 ? 7.313 -10.704 -20.403 1.00 92.19 336 VAL A C 1
ATOM 2687 O O . VAL A 1 336 ? 8.513 -10.478 -20.282 1.00 92.19 336 VAL A O 1
ATOM 2690 N N . ALA A 1 337 ? 6.817 -11.941 -20.328 1.00 91.44 337 ALA A N 1
ATOM 2691 C CA . ALA A 1 337 ? 7.624 -13.146 -20.112 1.00 91.44 337 ALA A CA 1
ATOM 2692 C C . ALA A 1 337 ? 8.718 -13.290 -21.179 1.00 91.44 337 ALA A C 1
ATOM 2694 O O . ALA A 1 337 ? 9.899 -13.402 -20.842 1.00 91.44 337 ALA A O 1
ATOM 2695 N N . LYS A 1 338 ? 8.357 -13.131 -22.456 1.00 91.94 338 LYS A N 1
ATOM 2696 C CA . LYS A 1 338 ? 9.298 -13.103 -23.578 1.00 91.94 338 LYS A CA 1
ATOM 2697 C C . LYS A 1 338 ? 10.379 -12.039 -23.417 1.00 91.94 338 LYS A C 1
ATOM 2699 O O . LYS A 1 338 ? 11.563 -12.324 -23.581 1.00 91.94 338 LYS A O 1
ATOM 2704 N N . MET A 1 339 ? 9.992 -10.804 -23.086 1.00 88.75 339 MET A N 1
ATOM 2705 C CA . MET A 1 339 ? 10.938 -9.697 -22.871 1.00 88.75 339 MET A CA 1
ATOM 2706 C C . MET A 1 339 ? 11.886 -9.951 -21.693 1.00 88.75 339 MET A C 1
ATOM 2708 O O . MET A 1 339 ? 13.006 -9.442 -21.682 1.00 88.75 339 MET A O 1
ATOM 2712 N N . LEU A 1 340 ? 11.439 -10.731 -20.710 1.00 87.94 340 LEU A N 1
ATOM 2713 C CA . LEU A 1 340 ? 12.209 -11.130 -19.536 1.00 87.94 340 LEU A CA 1
ATOM 2714 C C . LEU A 1 340 ? 12.999 -12.430 -19.751 1.00 87.94 340 LEU A C 1
ATOM 2716 O O . LEU A 1 340 ? 13.636 -12.902 -18.808 1.00 87.94 340 LEU A O 1
ATOM 2720 N N . GLY A 1 341 ? 12.963 -13.011 -20.956 1.00 87.94 341 GLY A N 1
ATOM 2721 C CA . GLY A 1 341 ? 13.634 -14.273 -21.270 1.00 87.94 341 GLY A CA 1
ATOM 2722 C C . GLY A 1 341 ? 13.091 -15.455 -20.464 1.00 87.94 341 GLY A C 1
ATOM 2723 O O . GLY A 1 341 ? 13.874 -16.280 -20.013 1.00 87.94 341 GLY A O 1
ATOM 2724 N N . GLN A 1 342 ? 11.780 -15.475 -20.208 1.00 84.56 342 GLN A N 1
ATOM 2725 C CA . GLN A 1 342 ? 11.078 -16.547 -19.485 1.00 84.56 342 GLN A CA 1
ATOM 2726 C C . GLN A 1 342 ? 10.370 -17.540 -20.414 1.00 84.56 342 GLN A C 1
ATOM 2728 O O . GLN A 1 342 ? 9.806 -18.515 -19.932 1.00 84.56 342 GLN A O 1
ATOM 2733 N N . ASP A 1 343 ? 10.385 -17.288 -21.725 1.00 67.44 343 ASP A N 1
ATOM 2734 C CA . ASP A 1 343 ? 9.862 -18.220 -22.723 1.00 67.44 343 ASP A CA 1
ATOM 2735 C C . ASP A 1 343 ? 10.881 -19.359 -22.943 1.00 67.44 343 ASP A C 1
ATOM 2737 O O . ASP A 1 343 ? 11.719 -19.276 -23.844 1.00 67.44 343 ASP A O 1
ATOM 2741 N N . GLU A 1 344 ? 10.801 -20.398 -22.106 1.00 52.78 344 GLU A N 1
ATOM 2742 C CA . GLU A 1 344 ? 11.208 -21.782 -22.417 1.00 52.78 344 GLU A CA 1
ATOM 2743 C C . GLU A 1 344 ? 9.991 -22.713 -22.363 1.00 52.78 344 GLU A C 1
ATOM 2745 O O . GLU A 1 344 ? 9.265 -22.693 -21.339 1.00 52.78 344 GLU A O 1
#

Secondary structure (DSSP, 8-state):
--TTTTGGGGTSEEEEEE---TTS-HHHHHHHHHHHHHHHHHHHHHT-EEEEEESS---TT-TTS-HHHHHHHHHHHHHHT--SHHHHHHHHHH-HHHHHTTHHHHHHHTS--SSGGGS-HHHHHHHHHHHHHHHHGGG---EETTT--HHHHHHHHHHHHHHHHT-TT----HHHHHHHHHHHHHHHHHTT-PPPEEEEEEE-S---HHHHHHHHHHHHHHHHHTTT-S--BTTTB-SEEEEEEEE-TTS-HHHHHHHHHHHTT--GGG--EEEEEE-HHHHHHH-B-HHHHHHHHTTTSHHHHT----SHHHHB-SS-SS-TTPPP-PPPHHHHHHHTT---

Radius of gyration: 20.82 Å; chains: 1; bounding box: 52×42×62 Å